Protein AF-A0AAE0AKG1-F1 (afdb_monomer)

Organism: NCBI:txid43782

Radius of gyration: 24.14 Å; Cα contacts (8 Å, |Δi|>4): 187; chains: 1; bounding box: 57×52×74 Å

Sequence (248 aa):
MELLPKWEVLGPILLKPFGGQKSGKPGSFRMDMESFLPHQNGYFYVEPPQRKSLGETVWESRNSHIFEGKVVTLDYATDLVKFRVGWWFKHHSKGTLEPITAILLNFSDICVDKRKVKHYQKGLWCPPGVNGLKFNVDGSSRSKPGPAGIGGVLRNSDESNTTVIMAIHKALELCASRSILLDKDIIIVSDSMVVVSWVNKTDDFGSLKHVKLIYDIRGFMKLLRRTSVVYNPRHTNSFADDLAKKGL

pLDDT: mean 71.67, std 20.74, range [26.83, 97.0]

InterPro domains:
  IPR002156 Ribonuclease H domain [PF13456] (136-246)
  IPR002156 Ribonuclease H domain [PS50879] (129-248)
  IPR012337 Ribonuclease H-like superfamily [SSF53098] (133-247)
  IPR036397 Ribonuclease H superfamily [G3DSA:3.30.420.10] (133-248)
  IPR044730 Ribonuclease H-like domain, plant type [cd06222] (136-245)
  IPR053151 Ribonuclease H-like [PTHR47723] (114-246)

Nearest PDB structures (foldseek):
  3hst-assembly4_D  TM=6.478E-01  e=1.369E-03  Mycobacterium tuberculosis
  3hst-assembly2_B  TM=6.483E-01  e=1.451E-03  Mycobacterium tuberculosis
  4e19-assembly2_B  TM=6.218E-01  e=1.936E-03  Halobacterium salinarum NRC-1
  3aly-assembly1_A  TM=5.657E-01  e=2.926E-02  Sulfurisphaera tokodaii str. 7

Foldseek 3Di:
DDDDDDDDPDDDDDDDDDDDDDDDDDDDDDDDPPPPDDDPPRDDDDPDDDDDDLVRLLVVLVCCCLPVVDDDDPVNSVVSSLLNVLVVCVVPPVDDPDDSVVCSVVVVVDDDPDPPPPPDPPDDDDADPAVDKDKDKDKDAPDVVGDIDIDIDIDHPCVVLVVQLVVLLVVLVSLLVDPVNLAPAEEAEDQDPPNLCCLPDDPDQPDPVRVVSSVSSVVSCVSSVRYHYDYDHCVVVVVVVVVVVSVD

Secondary structure (DSSP, 8-state):
---PPPPP-------PPS------PPPPP---TT--PPPTTS---PPPPP---HHHHHHHHHHHHHHH-----HHHHHHHHHHHHHHHHHHHSTT----HHHHHHTGGG-------------PPPPPPPTT-EEEEEEEEESSSSS-EEEEEEEEESSHHHHHHHHHHHHHHHHHHT-HHHHTS-EEEEES-HHHHHHHH-SS--SSGGGHHHHHHHHHHHHHSTTEEEEE--GGG-HHHHHHHHHT-

Solvent-accessible surface area (backbone atoms only — not comparable to full-atom values): 16064 Å² total; per-residue (Å²): 142,82,86,79,82,85,81,78,83,82,69,90,83,78,84,76,78,93,76,82,91,86,92,84,84,91,78,88,90,74,93,66,90,84,75,77,73,85,46,101,80,82,59,84,86,74,79,80,72,79,96,65,54,74,69,53,52,56,49,49,50,52,43,39,28,64,78,67,66,43,89,69,49,70,63,58,57,50,50,54,49,45,53,51,51,32,52,52,44,58,72,67,44,85,81,64,85,70,54,59,63,59,49,56,73,47,51,89,73,63,81,74,80,79,69,81,75,76,81,70,81,78,74,79,86,73,72,39,57,88,97,28,74,37,75,51,72,52,76,50,66,79,45,94,85,52,71,67,50,75,51,72,50,80,42,48,49,59,60,65,52,54,55,50,52,50,51,54,34,51,54,41,52,61,41,69,75,31,76,89,45,42,88,40,81,42,77,48,76,36,62,45,60,66,57,37,47,31,59,75,42,93,88,47,53,94,44,84,90,40,43,65,58,46,51,50,39,48,49,40,40,62,68,28,73,46,49,49,70,42,65,44,59,55,87,83,40,48,67,61,54,55,52,56,62,72,76,109

Mean predicted aligned error: 16.74 Å

Structure (mmCIF, N/CA/C/O backbone):
data_AF-A0AAE0AKG1-F1
#
_entry.id   AF-A0AAE0AKG1-F1
#
loop_
_atom_site.group_PDB
_atom_site.id
_atom_site.type_symbol
_atom_site.label_atom_id
_atom_site.label_alt_id
_atom_site.label_comp_id
_atom_site.label_asym_id
_atom_site.label_entity_id
_atom_site.label_seq_id
_atom_site.pdbx_PDB_ins_code
_atom_site.Cartn_x
_atom_site.Car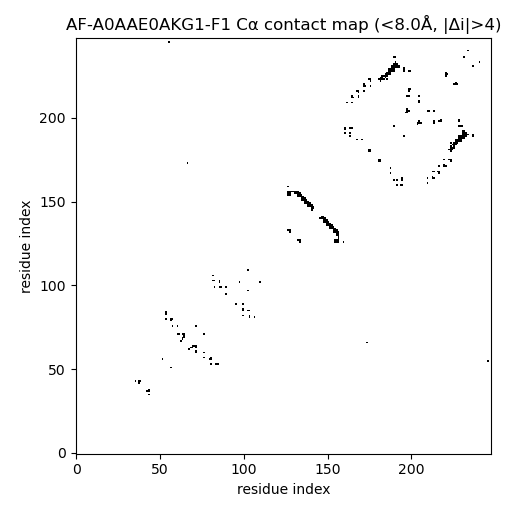tn_y
_atom_site.Cartn_z
_atom_site.occupancy
_atom_site.B_iso_or_equiv
_atom_site.auth_seq_id
_atom_site.auth_comp_id
_atom_site.auth_asym_id
_atom_site.auth_atom_id
_atom_site.pdbx_PDB_model_num
ATOM 1 N N . MET A 1 1 ? 10.146 35.992 28.497 1.00 40.09 1 MET A N 1
ATOM 2 C CA . MET A 1 1 ? 9.144 35.371 27.606 1.00 40.09 1 MET A CA 1
ATOM 3 C C . MET A 1 1 ? 9.633 35.644 26.190 1.00 40.09 1 MET A C 1
ATOM 5 O O . MET A 1 1 ? 9.266 36.645 25.599 1.00 40.09 1 MET A O 1
ATOM 9 N N . GLU A 1 2 ? 10.599 34.846 25.731 1.00 29.80 2 GLU A N 1
ATOM 10 C CA . GLU A 1 2 ? 11.305 35.048 24.459 1.00 29.80 2 GLU A CA 1
ATOM 11 C C . GLU A 1 2 ? 10.909 33.940 23.484 1.00 29.80 2 GLU A C 1
ATOM 13 O O . GLU A 1 2 ? 10.964 32.753 23.808 1.00 29.80 2 GLU A O 1
ATOM 18 N N . LEU A 1 3 ? 10.454 34.353 22.304 1.00 39.00 3 LEU A N 1
ATOM 19 C CA . LEU A 1 3 ? 10.088 33.486 21.193 1.00 39.00 3 LEU A CA 1
ATOM 20 C C . LEU A 1 3 ? 11.367 33.049 20.468 1.00 39.00 3 LEU A C 1
ATOM 22 O O . LEU A 1 3 ? 12.061 33.879 19.885 1.00 39.00 3 LEU A O 1
ATOM 26 N N . LEU A 1 4 ? 11.666 31.749 20.487 1.00 33.09 4 LEU A N 1
ATOM 27 C CA . LEU A 1 4 ? 12.715 31.151 19.656 1.00 33.09 4 LEU A CA 1
ATOM 28 C C . LEU A 1 4 ? 12.217 30.931 18.210 1.00 33.09 4 LEU A C 1
ATOM 30 O O . LEU A 1 4 ? 11.021 30.702 18.000 1.00 33.09 4 LEU A O 1
ATOM 34 N N . PRO A 1 5 ? 13.106 31.010 17.202 1.00 40.22 5 PRO A N 1
ATOM 35 C CA . PRO A 1 5 ? 12.715 31.162 15.804 1.00 40.22 5 PRO A CA 1
ATOM 36 C C . PRO A 1 5 ? 12.279 29.850 15.137 1.00 40.22 5 PRO A C 1
ATOM 38 O O . PRO A 1 5 ? 12.767 28.760 15.443 1.00 40.22 5 PRO A O 1
ATOM 41 N N . LYS A 1 6 ? 11.367 29.993 14.167 1.00 35.81 6 LYS A N 1
ATOM 42 C CA . LYS A 1 6 ? 10.957 28.954 13.213 1.00 35.81 6 LYS A CA 1
ATOM 43 C C . LYS A 1 6 ? 12.175 28.466 12.425 1.00 35.81 6 LYS A C 1
ATOM 45 O O . LYS A 1 6 ? 12.826 29.255 11.749 1.00 35.81 6 LYS A O 1
ATOM 50 N N . TRP A 1 7 ? 12.442 27.166 12.471 1.00 29.41 7 TRP A N 1
ATOM 51 C CA . TRP A 1 7 ? 13.335 26.506 11.526 1.00 29.41 7 TRP A CA 1
ATOM 52 C C . TRP A 1 7 ? 12.608 26.347 10.186 1.00 29.41 7 TRP A C 1
ATOM 54 O O . TRP A 1 7 ? 11.526 25.764 10.110 1.00 29.41 7 TRP A O 1
ATOM 64 N N . GLU A 1 8 ? 13.196 26.890 9.126 1.00 31.69 8 GLU A N 1
ATOM 65 C CA . GLU A 1 8 ? 12.831 26.572 7.750 1.00 31.69 8 GLU A CA 1
ATOM 66 C C . GLU A 1 8 ? 13.435 25.212 7.381 1.00 31.69 8 GLU A C 1
ATOM 68 O O . GLU A 1 8 ? 14.620 24.953 7.598 1.00 31.69 8 GLU A O 1
ATOM 73 N N . VAL A 1 9 ? 12.615 24.318 6.825 1.00 32.38 9 VAL A N 1
ATOM 74 C CA . VAL A 1 9 ? 13.095 23.075 6.215 1.00 32.38 9 VAL A CA 1
ATOM 75 C C . VAL A 1 9 ? 13.794 23.440 4.914 1.00 32.38 9 VAL A C 1
ATOM 77 O O . VAL A 1 9 ? 13.144 23.793 3.931 1.00 32.38 9 VAL A O 1
ATOM 80 N N . LEU A 1 10 ? 15.121 23.343 4.903 1.00 29.19 10 LEU A N 1
ATOM 81 C CA . LEU A 1 10 ? 15.901 23.418 3.675 1.00 29.19 10 LEU A CA 1
ATOM 82 C C . LEU A 1 10 ? 15.561 22.202 2.805 1.00 29.19 10 LEU A C 1
ATOM 84 O O . LEU A 1 10 ? 15.846 21.058 3.161 1.00 29.19 10 LEU A O 1
ATOM 88 N N . GLY A 1 11 ? 14.916 22.465 1.668 1.00 32.12 11 GLY A N 1
ATOM 89 C CA . GLY A 1 11 ? 14.709 21.483 0.609 1.00 32.12 11 GLY A CA 1
ATOM 90 C C . GLY A 1 11 ? 16.033 20.981 0.009 1.00 32.12 11 GLY A C 1
ATOM 91 O O . GLY A 1 11 ? 17.108 21.496 0.328 1.00 32.12 11 GLY A O 1
ATOM 92 N N . PRO A 1 12 ? 15.984 19.965 -0.870 1.00 29.23 12 PRO A N 1
ATOM 93 C CA . PRO A 1 12 ? 17.179 19.344 -1.431 1.00 29.23 1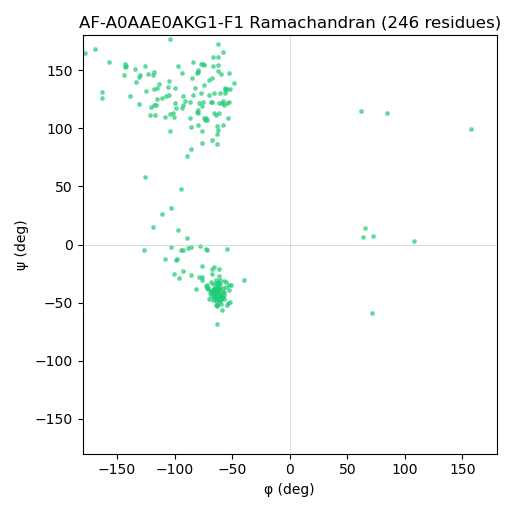2 PRO A CA 1
ATOM 94 C C . PRO A 1 12 ? 18.051 20.359 -2.185 1.00 29.23 12 PRO A C 1
ATOM 96 O O . PRO A 1 12 ? 17.616 20.981 -3.156 1.00 29.23 12 PRO A O 1
ATOM 99 N N . ILE A 1 13 ? 19.310 20.489 -1.756 1.00 27.94 13 ILE A N 1
ATOM 100 C CA . ILE A 1 13 ? 20.334 21.272 -2.452 1.00 27.94 13 ILE A CA 1
ATOM 101 C C . ILE A 1 13 ? 20.857 20.429 -3.616 1.00 27.94 13 ILE A C 1
ATOM 103 O O . ILE A 1 13 ? 21.646 19.500 -3.441 1.00 27.94 13 ILE A O 1
ATOM 107 N N . LEU A 1 14 ? 20.401 20.760 -4.821 1.00 26.83 14 LEU A N 1
ATOM 108 C CA . LEU A 1 14 ? 20.904 20.192 -6.066 1.00 26.83 14 LEU A CA 1
ATOM 109 C C . LEU A 1 14 ? 22.132 21.002 -6.510 1.00 26.83 14 LEU A C 1
ATOM 111 O O . LEU A 1 14 ? 21.997 22.094 -7.065 1.00 26.83 14 LEU A O 1
ATOM 115 N N . LEU A 1 15 ? 23.339 20.489 -6.265 1.00 29.36 15 LEU A N 1
ATOM 116 C CA . LEU A 1 15 ? 24.551 21.078 -6.838 1.00 29.36 15 LEU A CA 1
ATOM 117 C C . LEU A 1 15 ? 24.589 20.751 -8.337 1.00 29.36 15 LEU A C 1
ATOM 119 O O . LEU A 1 15 ? 24.770 19.599 -8.733 1.00 29.36 15 LEU A O 1
ATOM 123 N N . LYS A 1 16 ? 24.371 21.766 -9.181 1.00 32.03 16 LYS A N 1
ATOM 124 C CA . LYS A 1 16 ? 24.491 21.631 -10.638 1.00 32.03 16 LYS A CA 1
ATOM 125 C C . LYS A 1 16 ? 25.970 21.562 -11.038 1.00 32.03 16 LYS A C 1
ATOM 127 O O . LYS A 1 16 ? 26.752 22.379 -10.553 1.00 32.03 16 LYS A O 1
ATOM 132 N N . PRO A 1 17 ? 26.361 20.676 -11.969 1.00 32.34 17 PRO A N 1
ATOM 133 C CA . PRO A 1 17 ? 27.635 20.821 -12.656 1.00 32.34 17 PRO A CA 1
ATOM 134 C C . PRO A 1 17 ? 27.598 22.063 -13.563 1.00 32.34 17 PRO A C 1
ATOM 136 O O . PRO A 1 17 ? 26.568 22.386 -14.161 1.00 32.34 17 PRO A O 1
ATOM 139 N N . PHE A 1 18 ? 28.727 22.767 -13.646 1.00 34.72 18 PHE A N 1
ATOM 140 C CA . PHE A 1 18 ? 28.939 23.889 -14.559 1.00 34.72 18 PHE A CA 1
ATOM 141 C C . PHE A 1 18 ? 28.709 23.446 -16.015 1.00 34.72 18 PHE A C 1
ATOM 143 O O . PHE A 1 18 ? 29.409 22.564 -16.510 1.00 34.72 18 PHE A O 1
ATOM 150 N N . GLY A 1 19 ? 27.749 24.077 -16.700 1.00 35.91 19 GLY A N 1
ATOM 151 C CA . GLY A 1 19 ? 27.551 23.935 -18.147 1.00 35.91 19 GLY A CA 1
ATOM 152 C C . GLY A 1 19 ? 26.139 24.283 -18.642 1.00 35.91 19 GLY A C 1
ATOM 153 O O . GLY A 1 19 ? 25.248 23.450 -18.565 1.00 35.91 19 GLY A O 1
ATOM 154 N N . GLY A 1 20 ? 25.968 25.505 -19.172 1.00 33.53 20 GLY A N 1
ATOM 155 C CA . GLY A 1 20 ? 25.043 25.895 -20.262 1.00 33.53 20 GLY A CA 1
ATOM 156 C C . GLY A 1 20 ? 23.510 25.738 -20.116 1.00 33.53 20 GLY A C 1
ATOM 157 O O . GLY A 1 20 ? 22.980 24.636 -20.147 1.00 33.53 20 GLY A O 1
ATOM 158 N N . GLN A 1 21 ? 22.777 26.867 -20.101 1.00 34.44 21 GLN A N 1
ATOM 159 C CA . GLN A 1 21 ? 21.326 26.981 -20.417 1.00 34.44 21 GLN A CA 1
ATOM 160 C C . GLN A 1 21 ? 21.051 26.677 -21.915 1.00 34.44 21 GLN A C 1
ATOM 162 O O . GLN A 1 21 ? 21.944 26.885 -22.730 1.00 34.44 21 GLN A O 1
ATOM 167 N N . LYS A 1 22 ? 19.874 26.204 -22.377 1.00 40.75 22 LYS A N 1
ATOM 168 C CA . LYS A 1 22 ? 18.501 26.796 -22.379 1.00 40.75 22 LYS A CA 1
ATOM 169 C C . LYS A 1 22 ? 17.449 25.679 -22.642 1.00 40.75 22 LYS A C 1
ATOM 171 O O . LYS A 1 22 ? 17.703 24.821 -23.473 1.00 40.75 22 LYS A O 1
ATOM 176 N N . SER A 1 23 ? 16.410 25.475 -21.816 1.00 43.25 23 SER A N 1
ATOM 177 C CA . SER A 1 23 ? 15.043 26.067 -21.735 1.00 43.25 23 SER A CA 1
ATOM 178 C C . SER A 1 23 ? 13.956 25.438 -22.641 1.00 43.25 23 SER A C 1
ATOM 180 O O . SER A 1 23 ? 13.964 25.656 -23.847 1.00 43.25 23 SER A O 1
ATOM 182 N N . GLY A 1 24 ? 12.953 24.782 -22.034 1.00 33.81 24 GLY A N 1
ATOM 183 C CA . GLY A 1 24 ? 11.670 24.396 -22.649 1.00 33.81 24 GLY A CA 1
ATOM 184 C C . GLY A 1 24 ? 10.616 24.055 -21.576 1.00 33.81 24 GLY A C 1
ATOM 185 O O . GLY A 1 24 ? 10.932 23.355 -20.619 1.00 33.81 24 GLY A O 1
ATOM 186 N N . LYS A 1 25 ? 9.404 24.622 -21.685 1.00 38.78 25 LYS A N 1
ATOM 187 C CA . LYS A 1 25 ? 8.284 24.525 -20.714 1.00 38.78 25 LYS A CA 1
ATOM 188 C C . LYS A 1 25 ? 7.553 23.165 -20.799 1.00 38.78 25 LYS A C 1
ATOM 190 O O . LYS A 1 25 ? 7.535 22.591 -21.884 1.00 38.78 25 LYS A O 1
ATOM 195 N N . PRO A 1 26 ? 6.879 22.677 -19.735 1.00 36.78 26 PRO A N 1
ATOM 196 C CA . PRO A 1 26 ? 6.061 21.467 -19.813 1.00 36.78 26 PRO A CA 1
ATOM 197 C C . PRO A 1 26 ? 4.627 21.784 -20.278 1.00 36.78 26 PRO A C 1
ATOM 199 O O . PRO A 1 26 ? 3.930 22.584 -19.655 1.00 36.78 26 PRO A O 1
ATOM 202 N N . GLY A 1 27 ? 4.194 21.150 -21.371 1.00 33.12 27 GLY A N 1
ATOM 203 C CA . GLY A 1 27 ? 2.792 21.079 -21.799 1.00 33.12 27 GLY A CA 1
ATOM 204 C C . GLY A 1 27 ? 2.120 19.805 -21.275 1.00 33.12 27 GLY A C 1
ATOM 205 O O . GLY A 1 27 ? 2.777 18.777 -21.110 1.00 33.12 27 GLY A O 1
ATOM 206 N N . SER A 1 28 ? 0.822 19.879 -20.982 1.00 33.69 28 SER A N 1
ATOM 207 C CA . SER A 1 28 ? -0.006 18.743 -20.567 1.00 33.69 28 SER A CA 1
ATOM 208 C C . SER A 1 28 ? -0.241 17.769 -21.729 1.00 33.69 28 SER A C 1
ATOM 210 O O . SER A 1 28 ? -0.426 18.178 -22.872 1.00 33.69 28 SER A O 1
ATOM 212 N N . PHE A 1 29 ? -0.236 16.466 -21.433 1.00 30.78 29 PHE A N 1
ATOM 213 C CA . PHE A 1 29 ? -0.401 15.404 -22.427 1.00 30.78 29 PHE A CA 1
ATOM 214 C C . PHE A 1 29 ? -1.854 14.908 -22.433 1.00 30.78 29 PHE A C 1
ATOM 216 O O . PHE A 1 29 ? -2.335 14.362 -21.438 1.00 30.78 29 PHE A O 1
ATOM 223 N N . ARG A 1 30 ? -2.546 15.082 -23.561 1.00 29.95 30 ARG A N 1
ATOM 224 C CA . ARG A 1 30 ? -3.818 14.428 -23.892 1.00 29.95 30 ARG A CA 1
ATOM 225 C C . ARG A 1 30 ? -3.558 13.643 -25.179 1.00 29.95 30 ARG A C 1
ATOM 227 O O . ARG A 1 30 ? -3.145 14.239 -26.166 1.00 29.95 30 ARG A O 1
ATOM 234 N N . MET A 1 31 ? -3.701 12.317 -25.145 1.00 30.83 31 MET A N 1
ATOM 235 C CA . MET A 1 31 ? -3.579 11.483 -26.347 1.00 30.83 31 MET A CA 1
ATOM 236 C C . MET A 1 31 ? -4.836 11.677 -27.191 1.00 30.83 31 MET A C 1
ATOM 238 O O . MET A 1 31 ? -5.907 11.223 -26.791 1.00 30.83 31 MET A O 1
ATOM 242 N N . ASP A 1 32 ? -4.692 12.360 -28.321 1.00 27.62 32 ASP A N 1
ATOM 243 C CA . ASP A 1 32 ? -5.732 12.482 -29.335 1.00 27.62 32 ASP A CA 1
ATOM 244 C C . ASP A 1 32 ? -5.412 11.513 -30.482 1.00 27.62 32 ASP A C 1
ATOM 246 O O . ASP A 1 32 ? -4.387 11.656 -31.156 1.00 27.62 32 ASP A O 1
ATOM 250 N N . MET A 1 33 ? -6.245 10.481 -30.662 1.00 32.22 33 MET A N 1
ATOM 251 C CA . MET A 1 33 ? -6.027 9.429 -31.671 1.00 32.22 33 MET A CA 1
ATOM 252 C C . MET A 1 33 ? -6.253 9.912 -33.115 1.00 32.22 33 MET A C 1
ATOM 254 O O . MET A 1 33 ? -5.984 9.159 -34.045 1.00 32.22 33 MET A O 1
ATOM 258 N N . GLU A 1 34 ? -6.699 11.153 -33.330 1.00 30.88 34 GLU A N 1
ATOM 259 C CA . GLU A 1 34 ? -6.963 11.695 -34.672 1.00 30.88 34 GLU A CA 1
ATOM 260 C C . GLU A 1 34 ? -5.748 12.364 -35.343 1.00 30.88 34 GLU A C 1
ATOM 262 O O . GLU A 1 34 ? -5.808 12.738 -36.511 1.00 30.88 34 GLU A O 1
ATOM 267 N N . SER A 1 35 ? -4.602 12.467 -34.665 1.00 30.97 35 SER A N 1
ATOM 268 C CA . SER A 1 35 ? -3.396 13.112 -35.218 1.00 30.97 35 SER A CA 1
ATOM 269 C C . SER A 1 35 ? -2.415 12.136 -35.888 1.00 30.97 35 SER A C 1
ATOM 271 O O . SER A 1 35 ? -1.206 12.191 -35.678 1.00 30.97 35 SER A O 1
ATOM 273 N N . PHE A 1 36 ? -2.918 11.249 -36.749 1.00 38.31 36 PHE A N 1
ATOM 274 C CA . PHE A 1 36 ? -2.085 10.493 -37.693 1.00 38.31 36 PHE A CA 1
ATOM 275 C C . PHE A 1 36 ? -1.935 11.286 -38.996 1.00 38.31 36 PHE A C 1
ATOM 277 O O . PHE A 1 36 ? -2.570 10.974 -40.001 1.00 38.31 36 PHE A O 1
ATOM 284 N N . LEU A 1 37 ? -1.102 12.330 -38.997 1.00 36.25 37 LEU A N 1
ATOM 285 C CA . LEU A 1 37 ? -0.724 12.983 -40.253 1.00 36.25 37 LEU A CA 1
ATOM 286 C C . LEU A 1 37 ? 0.449 12.229 -40.905 1.00 36.25 37 LEU A C 1
ATOM 288 O O . LEU A 1 37 ? 1.461 11.985 -40.241 1.00 36.25 37 LEU A O 1
ATOM 292 N N . PRO A 1 38 ? 0.349 11.851 -42.192 1.00 32.50 38 PRO A N 1
ATOM 293 C CA . PRO A 1 38 ? 1.419 11.147 -42.882 1.00 32.50 38 PRO A CA 1
ATOM 294 C C . PRO A 1 38 ? 2.620 12.072 -43.118 1.00 32.50 38 PRO A C 1
ATOM 296 O O . PRO A 1 38 ? 2.492 13.158 -43.683 1.00 32.50 38 PRO A O 1
ATOM 299 N N . HIS A 1 39 ? 3.812 11.615 -42.731 1.00 40.78 39 HIS A N 1
ATOM 300 C CA . HIS A 1 39 ? 5.071 12.209 -43.181 1.00 40.78 39 HIS A CA 1
ATOM 301 C C . HIS A 1 39 ? 5.408 11.682 -44.587 1.00 40.78 39 HIS A C 1
ATOM 303 O O . HIS A 1 39 ? 5.122 10.526 -44.901 1.00 40.78 39 HIS A O 1
ATOM 309 N N . GLN A 1 40 ? 6.059 12.509 -45.414 1.00 40.97 40 GLN A N 1
ATOM 310 C CA . GLN A 1 40 ? 6.311 12.293 -46.854 1.00 40.97 40 GLN A CA 1
ATOM 311 C C . GLN A 1 40 ? 7.013 10.977 -47.275 1.00 40.97 40 GLN A C 1
ATOM 313 O O . GLN A 1 40 ? 7.105 10.721 -48.468 1.00 40.97 40 GLN A O 1
ATOM 318 N N . ASN A 1 41 ? 7.438 10.115 -46.343 1.00 40.62 41 ASN A N 1
ATOM 319 C CA . ASN A 1 41 ? 8.069 8.820 -46.635 1.00 40.62 41 ASN A CA 1
ATOM 320 C C . ASN A 1 41 ? 7.297 7.598 -46.091 1.00 40.62 41 ASN A C 1
ATOM 322 O O . ASN A 1 41 ? 7.866 6.516 -45.999 1.00 40.62 41 ASN A O 1
ATOM 326 N N . GLY A 1 42 ? 6.024 7.738 -45.699 1.00 37.72 42 GLY A N 1
ATOM 327 C CA . GLY A 1 42 ? 5.166 6.590 -45.353 1.00 37.72 42 GLY A CA 1
ATOM 328 C C . GLY A 1 42 ? 5.479 5.885 -44.024 1.00 37.72 42 GLY A C 1
ATOM 329 O O . GLY A 1 42 ? 4.866 4.866 -43.717 1.00 37.72 42 GLY A O 1
ATOM 330 N N . TYR A 1 43 ? 6.391 6.423 -43.209 1.00 36.88 43 TYR A N 1
ATOM 331 C CA . TYR A 1 43 ? 6.685 5.909 -41.870 1.00 36.88 43 TYR A CA 1
ATOM 332 C C . TYR A 1 43 ? 6.082 6.812 -40.792 1.00 36.88 43 TYR A C 1
ATOM 334 O O . TYR A 1 43 ? 6.313 8.022 -40.774 1.00 36.88 43 TYR A O 1
ATOM 342 N N . PHE A 1 44 ? 5.341 6.208 -39.863 1.00 38.88 44 PHE A N 1
ATOM 343 C CA . PHE A 1 44 ? 4.837 6.876 -38.667 1.00 38.88 44 PHE A CA 1
ATOM 344 C C . PHE A 1 44 ? 5.958 6.989 -37.629 1.00 38.88 44 PHE A C 1
ATOM 346 O O . PHE A 1 44 ? 6.533 5.981 -37.210 1.00 38.88 44 PHE A O 1
ATOM 353 N N . TYR A 1 45 ? 6.273 8.213 -37.206 1.00 38.75 45 TYR A N 1
ATOM 354 C CA . TYR A 1 45 ? 7.182 8.443 -36.089 1.00 38.75 45 TYR A CA 1
ATOM 355 C C . TYR A 1 45 ? 6.385 8.400 -34.786 1.00 38.75 45 TYR A C 1
ATOM 357 O O . TYR A 1 45 ? 5.597 9.295 -34.497 1.00 38.75 45 TYR A O 1
ATOM 365 N N . VAL A 1 46 ? 6.590 7.345 -34.002 1.00 49.06 46 VAL A N 1
ATOM 366 C CA . VAL A 1 46 ? 6.094 7.261 -32.627 1.00 49.06 46 VAL A CA 1
ATOM 367 C C . VAL A 1 46 ? 7.259 7.613 -31.715 1.00 49.06 46 VAL A C 1
ATOM 369 O O . VAL A 1 46 ? 8.305 6.960 -31.781 1.00 49.06 46 VAL A O 1
ATOM 372 N N . GLU A 1 47 ? 7.096 8.642 -30.879 1.00 46.06 47 GLU A N 1
ATOM 373 C CA . GLU A 1 47 ? 8.112 8.979 -29.883 1.00 46.06 47 GLU A CA 1
ATOM 374 C C . GLU A 1 47 ? 8.433 7.749 -29.019 1.00 46.06 47 GLU A C 1
ATOM 376 O O . GLU A 1 47 ? 7.519 7.048 -28.566 1.00 46.06 47 GLU A O 1
ATOM 381 N N . PRO A 1 48 ? 9.723 7.452 -28.780 1.00 54.94 48 PRO A N 1
ATOM 382 C CA . PRO A 1 48 ? 10.090 6.331 -27.938 1.00 54.94 48 PRO A CA 1
ATOM 383 C C . PRO A 1 48 ? 9.510 6.549 -26.533 1.00 54.94 48 PRO A C 1
ATOM 385 O O . PRO A 1 48 ? 9.700 7.621 -25.950 1.00 54.94 48 PRO A O 1
ATOM 388 N N . PRO A 1 49 ? 8.815 5.554 -25.954 1.00 57.56 49 PRO A N 1
ATOM 389 C CA . PRO A 1 49 ? 8.247 5.698 -24.624 1.00 57.56 49 PRO A CA 1
ATOM 390 C C . PRO A 1 49 ? 9.356 5.979 -23.607 1.00 57.56 49 PRO A C 1
ATOM 392 O O . PRO A 1 49 ? 10.466 5.446 -23.716 1.00 57.56 49 PRO A O 1
ATOM 395 N N . GLN A 1 50 ? 9.044 6.777 -22.580 1.00 61.44 50 GLN A N 1
ATOM 396 C CA . GLN A 1 50 ? 9.948 6.962 -21.443 1.00 61.44 50 GLN A CA 1
ATOM 397 C C . GLN A 1 50 ? 10.429 5.595 -20.932 1.00 61.44 50 GLN A C 1
ATOM 399 O O . GLN A 1 50 ? 9.651 4.630 -20.896 1.00 61.44 50 GLN A O 1
ATOM 404 N N . ARG A 1 51 ? 11.724 5.508 -20.583 1.00 61.62 51 ARG A N 1
ATOM 405 C CA . ARG A 1 51 ? 12.395 4.271 -20.154 1.00 61.62 51 ARG A CA 1
ATOM 406 C C . ARG A 1 51 ? 11.765 3.750 -18.863 1.00 61.62 51 ARG A C 1
ATOM 408 O O . ARG A 1 51 ? 12.255 4.047 -17.782 1.00 61.62 51 ARG A O 1
ATOM 415 N N . LYS A 1 52 ? 10.705 2.959 -19.002 1.00 67.00 52 LYS A N 1
ATOM 416 C CA . LYS A 1 52 ? 10.112 2.184 -17.915 1.00 67.00 52 LYS A CA 1
ATOM 417 C C . LYS A 1 52 ? 10.485 0.723 -18.067 1.00 67.00 52 LYS A C 1
ATOM 419 O O . LYS A 1 52 ? 10.523 0.201 -19.187 1.00 67.00 52 LYS A O 1
ATOM 424 N N . SER A 1 53 ? 10.762 0.063 -16.953 1.00 71.88 53 SER A N 1
ATOM 425 C CA . SER A 1 53 ? 10.997 -1.374 -16.930 1.00 71.88 53 SER A CA 1
ATOM 426 C C . SER A 1 53 ? 9.724 -2.153 -17.293 1.00 71.88 53 SER A C 1
ATOM 428 O O . SER A 1 53 ? 8.597 -1.652 -17.212 1.00 71.88 53 SER A O 1
ATOM 430 N N . LEU A 1 54 ? 9.888 -3.421 -17.687 1.00 69.00 54 LEU A N 1
ATOM 431 C CA . LEU A 1 54 ? 8.753 -4.319 -17.928 1.00 69.00 54 LEU A CA 1
ATOM 432 C C . LEU A 1 54 ? 7.862 -4.434 -16.679 1.00 69.00 54 LEU A C 1
ATOM 434 O O . LEU A 1 54 ? 6.638 -4.391 -16.773 1.00 69.00 54 LEU A O 1
ATOM 438 N N . GLY A 1 55 ? 8.490 -4.518 -15.501 1.00 69.00 55 GLY A N 1
ATOM 439 C CA . GLY A 1 55 ? 7.787 -4.592 -14.223 1.00 69.00 55 GLY A CA 1
ATOM 440 C C . GLY A 1 55 ? 6.970 -3.337 -13.916 1.00 69.00 55 GLY A C 1
ATOM 441 O O . GLY A 1 55 ? 5.830 -3.462 -13.483 1.00 69.00 55 GLY A O 1
ATOM 442 N N . GLU A 1 56 ? 7.513 -2.146 -14.182 1.00 66.56 56 GLU A N 1
ATOM 443 C CA . GLU A 1 56 ? 6.774 -0.879 -14.049 1.00 66.56 56 GLU A CA 1
ATOM 444 C C . GLU A 1 56 ? 5.567 -0.827 -14.979 1.00 66.56 56 GLU A C 1
ATOM 446 O O . GLU A 1 56 ? 4.505 -0.375 -14.582 1.00 66.56 56 GLU A O 1
ATOM 451 N N . THR A 1 57 ? 5.696 -1.350 -16.193 1.00 74.12 57 THR A N 1
ATOM 452 C CA . THR A 1 57 ? 4.622 -1.315 -17.193 1.00 74.12 57 THR A CA 1
ATOM 453 C C . THR A 1 57 ? 3.428 -2.167 -16.785 1.00 74.12 57 THR A C 1
ATOM 455 O O . THR A 1 57 ? 2.287 -1.711 -16.836 1.00 74.12 57 THR A O 1
ATOM 458 N N . VAL A 1 58 ? 3.689 -3.403 -16.353 1.00 71.75 58 VAL A N 1
ATOM 459 C CA . VAL A 1 58 ? 2.642 -4.304 -15.855 1.00 71.75 58 VAL A CA 1
ATOM 460 C C . VAL A 1 58 ? 2.005 -3.724 -14.594 1.00 71.75 58 VAL A C 1
ATOM 462 O O . VAL A 1 58 ? 0.785 -3.748 -14.447 1.00 71.75 58 VAL A O 1
ATOM 465 N N . TRP A 1 59 ? 2.821 -3.166 -13.699 1.00 71.38 59 TRP A N 1
ATOM 466 C CA . TRP A 1 59 ? 2.343 -2.535 -12.475 1.00 71.38 59 TRP A CA 1
ATOM 467 C C . TRP A 1 59 ? 1.474 -1.305 -12.755 1.00 71.38 59 TRP A C 1
ATOM 469 O O . TRP A 1 59 ? 0.392 -1.208 -12.187 1.00 71.38 59 TRP A O 1
ATOM 479 N N . GLU A 1 60 ? 1.886 -0.410 -13.655 1.00 74.38 60 GLU A N 1
ATOM 480 C CA . GLU A 1 60 ? 1.113 0.768 -14.063 1.00 74.38 60 GLU A CA 1
ATOM 481 C C . GLU A 1 60 ? -0.197 0.370 -14.725 1.00 74.38 60 GLU A C 1
ATOM 483 O O . GLU A 1 60 ? -1.241 0.883 -14.349 1.00 74.38 60 GLU A O 1
ATOM 488 N N . SER A 1 61 ? -0.166 -0.585 -15.656 1.00 74.50 61 SER A N 1
ATOM 489 C CA . SER A 1 61 ? -1.372 -1.047 -16.342 1.00 74.50 61 SER A CA 1
ATOM 490 C C . SER A 1 61 ? -2.375 -1.652 -15.349 1.00 74.50 61 SER A C 1
ATOM 492 O O . SER A 1 61 ? -3.545 -1.266 -15.322 1.00 74.50 61 SER A O 1
ATOM 494 N N . ARG A 1 62 ? -1.899 -2.503 -14.428 1.00 74.75 62 ARG A N 1
ATOM 495 C CA . ARG A 1 62 ? -2.707 -3.037 -13.322 1.00 74.75 62 ARG A CA 1
ATOM 496 C C . ARG A 1 62 ? -3.241 -1.923 -12.421 1.00 74.75 62 ARG A C 1
ATOM 498 O O . ARG A 1 62 ? -4.396 -1.960 -12.018 1.00 74.75 62 ARG A O 1
ATOM 505 N N . ASN A 1 63 ? -2.411 -0.947 -12.081 1.00 70.25 63 ASN A N 1
ATOM 506 C CA . ASN A 1 63 ? -2.782 0.135 -11.181 1.00 70.25 63 ASN A CA 1
ATOM 507 C C . ASN A 1 63 ? -3.764 1.114 -11.817 1.00 70.25 63 ASN A C 1
ATOM 509 O O . ASN A 1 63 ? -4.684 1.532 -11.135 1.00 70.25 63 ASN A O 1
ATOM 513 N N . SER A 1 64 ? -3.641 1.436 -13.100 1.00 75.50 64 SER A N 1
ATOM 514 C CA . SER A 1 64 ? -4.643 2.223 -13.815 1.00 75.50 64 SER A CA 1
ATOM 515 C C . SER A 1 64 ? -5.966 1.464 -13.921 1.00 75.50 64 SER A C 1
ATOM 517 O O . SER A 1 64 ? -7.026 2.061 -13.751 1.00 75.50 64 SER A O 1
ATOM 519 N N . HIS A 1 65 ? -5.929 0.140 -14.114 1.00 75.69 65 HIS A N 1
ATOM 520 C CA . HIS A 1 65 ? -7.147 -0.669 -14.090 1.00 75.69 65 HIS A CA 1
ATOM 521 C C . HIS A 1 65 ? -7.825 -0.667 -12.726 1.00 75.69 65 HIS A C 1
ATOM 523 O O . HIS A 1 65 ? -9.012 -0.367 -12.609 1.00 75.69 65 HIS A O 1
ATOM 529 N N . ILE A 1 66 ? -7.051 -0.976 -11.684 1.00 63.53 66 ILE A N 1
ATOM 530 C CA . ILE A 1 66 ? -7.551 -0.985 -10.321 1.00 63.53 66 ILE A CA 1
ATOM 531 C C . ILE A 1 66 ? -7.972 0.448 -9.984 1.00 63.53 66 ILE A C 1
ATOM 533 O O . ILE A 1 66 ? -9.164 0.706 -9.875 1.00 63.53 66 ILE A O 1
ATOM 537 N N . PHE A 1 67 ? -7.052 1.396 -9.860 1.00 64.25 67 PHE A N 1
ATOM 538 C CA . PHE A 1 67 ? -7.263 2.702 -9.228 1.00 64.25 67 PHE A CA 1
ATOM 539 C C . PHE A 1 67 ? -7.976 3.759 -10.071 1.00 64.25 67 PHE A C 1
ATOM 541 O O . PHE A 1 67 ? -8.652 4.595 -9.482 1.00 64.25 67 PHE A O 1
ATOM 548 N N . GLU A 1 68 ? -7.882 3.726 -11.399 1.00 80.81 68 GLU A N 1
ATOM 549 C CA . GLU A 1 68 ? -8.534 4.723 -12.269 1.00 80.81 68 GLU A CA 1
ATOM 550 C C . GLU A 1 68 ? -9.803 4.175 -12.939 1.00 80.81 68 GLU A C 1
ATOM 552 O O . GLU A 1 68 ? -10.459 4.889 -13.693 1.00 80.81 68 GLU A O 1
ATOM 557 N N . GLY A 1 69 ? -10.144 2.901 -12.702 1.00 80.12 69 GLY A N 1
ATOM 558 C CA . GLY A 1 69 ? -11.288 2.238 -13.333 1.00 80.12 69 GLY A CA 1
ATOM 559 C C . GLY A 1 69 ? -11.140 2.065 -14.847 1.00 80.12 69 GLY A C 1
ATOM 560 O O . GLY A 1 69 ? -12.117 1.768 -15.531 1.00 80.12 69 GLY A O 1
ATOM 561 N N . LYS A 1 70 ? -9.931 2.252 -15.393 1.00 86.88 70 LYS A N 1
ATOM 562 C CA . LYS A 1 70 ? -9.673 2.062 -16.822 1.00 86.88 70 LYS A CA 1
ATOM 563 C C . LYS A 1 70 ? -9.845 0.591 -17.172 1.00 86.88 70 LYS A C 1
ATOM 565 O O . LYS A 1 70 ? -9.263 -0.281 -16.534 1.00 86.88 70 LYS A O 1
ATOM 570 N N . VAL A 1 71 ? -10.611 0.284 -18.209 1.00 86.56 71 VAL A N 1
ATOM 571 C CA . VAL A 1 71 ? -10.679 -1.090 -18.712 1.00 86.56 71 VAL A CA 1
ATOM 572 C C . VAL A 1 71 ? -9.370 -1.378 -19.442 1.00 86.56 71 VAL A C 1
ATOM 574 O O . VAL A 1 71 ? -9.112 -0.837 -20.512 1.00 86.56 71 VAL A O 1
ATOM 577 N N . VAL A 1 72 ? -8.521 -2.199 -18.830 1.00 84.81 72 VAL A N 1
ATOM 578 C CA . VAL A 1 72 ? -7.299 -2.711 -19.450 1.00 84.81 72 VAL A CA 1
ATOM 579 C C . VAL A 1 72 ? -7.608 -4.126 -19.907 1.00 84.81 72 VAL A C 1
ATOM 581 O O . VAL A 1 72 ? -7.800 -5.017 -19.080 1.00 84.81 72 VAL A O 1
ATOM 584 N N . THR A 1 73 ? -7.695 -4.330 -21.218 1.00 87.94 73 THR A N 1
ATOM 585 C CA . THR A 1 73 ? -7.872 -5.671 -21.776 1.00 87.94 73 THR A CA 1
ATOM 586 C C . THR A 1 73 ? -6.560 -6.450 -21.695 1.00 87.94 73 THR A C 1
ATOM 588 O O . THR A 1 73 ? -5.469 -5.870 -21.677 1.00 87.94 73 THR A O 1
ATOM 591 N N . LEU A 1 74 ? -6.661 -7.781 -21.651 1.00 80.12 74 LEU A N 1
ATOM 592 C CA . LEU A 1 74 ? -5.488 -8.655 -21.687 1.00 80.12 74 LEU A CA 1
ATOM 593 C C . LEU A 1 74 ? -4.650 -8.410 -22.949 1.00 80.12 74 LEU A C 1
ATOM 595 O O . LEU A 1 74 ? -3.423 -8.394 -22.866 1.00 80.12 74 LEU A O 1
ATOM 599 N N . ASP A 1 75 ? -5.308 -8.154 -24.079 1.00 86.75 75 ASP A N 1
ATOM 600 C CA . ASP A 1 75 ? -4.650 -7.861 -25.354 1.00 86.75 75 ASP A CA 1
ATOM 601 C C . ASP A 1 75 ? -3.852 -6.560 -25.278 1.00 86.75 75 ASP A C 1
ATOM 603 O O . ASP A 1 75 ? -2.664 -6.554 -25.586 1.00 86.75 75 ASP A O 1
ATOM 607 N N . TYR A 1 76 ? -4.437 -5.487 -24.734 1.00 85.31 76 TYR A N 1
ATOM 608 C CA . TYR A 1 76 ? -3.731 -4.217 -24.557 1.00 85.31 76 TYR A CA 1
ATOM 609 C C . TYR A 1 76 ? -2.503 -4.358 -23.648 1.00 85.31 76 TYR A C 1
ATOM 611 O O . TYR A 1 76 ? -1.425 -3.853 -23.964 1.00 85.31 76 TYR A O 1
ATOM 619 N N . ALA A 1 77 ? -2.641 -5.056 -22.515 1.00 79.06 77 ALA A N 1
ATOM 620 C CA . ALA A 1 77 ? -1.521 -5.281 -21.603 1.00 79.06 77 ALA A CA 1
ATOM 621 C C . ALA A 1 77 ? -0.419 -6.127 -22.264 1.00 79.06 77 ALA A C 1
ATOM 623 O O . ALA A 1 77 ? 0.769 -5.818 -22.130 1.00 79.06 77 ALA A O 1
ATOM 624 N N . THR A 1 78 ? -0.816 -7.160 -23.009 1.00 82.38 78 THR A N 1
ATOM 625 C CA . THR A 1 78 ? 0.081 -8.020 -23.790 1.00 82.38 78 THR A CA 1
ATOM 626 C C . THR A 1 78 ? 0.836 -7.218 -24.845 1.00 82.38 78 THR A C 1
ATOM 628 O O . THR A 1 78 ? 2.061 -7.319 -24.931 1.00 82.38 78 THR A O 1
ATOM 631 N N . ASP A 1 79 ? 0.145 -6.375 -25.605 1.00 85.69 79 ASP A N 1
ATOM 632 C CA . ASP A 1 79 ? 0.745 -5.558 -26.656 1.00 85.69 79 ASP A CA 1
ATOM 633 C C . ASP A 1 79 ? 1.696 -4.509 -26.087 1.00 85.69 79 ASP A C 1
ATOM 635 O O . ASP A 1 79 ? 2.798 -4.323 -26.605 1.00 85.69 79 ASP A O 1
ATOM 639 N N . LEU A 1 80 ? 1.343 -3.890 -24.959 1.00 83.25 80 LEU A N 1
ATOM 640 C CA . LEU A 1 80 ? 2.207 -2.941 -24.260 1.00 83.25 80 LEU A CA 1
ATOM 641 C C . LEU A 1 80 ? 3.509 -3.607 -23.779 1.00 83.25 80 LEU A C 1
ATOM 643 O O . LEU A 1 80 ? 4.593 -3.026 -23.894 1.00 83.25 80 LEU A O 1
ATOM 647 N N . VAL A 1 81 ? 3.412 -4.838 -23.266 1.00 81.38 81 VAL A N 1
ATOM 648 C CA . VAL A 1 81 ? 4.566 -5.661 -22.874 1.00 81.38 81 VAL A CA 1
ATOM 649 C C . VAL A 1 81 ? 5.431 -5.990 -24.087 1.00 81.38 81 VAL A C 1
ATOM 651 O O . VAL A 1 81 ? 6.633 -5.706 -24.066 1.00 81.38 81 VAL A O 1
ATOM 654 N N . LYS A 1 82 ? 4.834 -6.536 -25.153 1.00 83.69 82 LYS A N 1
ATOM 655 C CA . LYS A 1 82 ? 5.547 -6.892 -26.385 1.00 83.69 82 LYS A CA 1
ATOM 656 C C . LYS A 1 82 ? 6.255 -5.673 -26.974 1.00 83.69 82 LYS A C 1
ATOM 658 O O . LYS A 1 82 ? 7.449 -5.744 -27.261 1.00 83.69 82 LYS A O 1
ATOM 663 N N . PHE A 1 83 ? 5.567 -4.534 -27.066 1.00 83.62 83 PHE A N 1
ATOM 664 C CA . PHE A 1 83 ? 6.107 -3.281 -27.596 1.00 83.62 83 PHE A CA 1
ATOM 665 C C . PHE A 1 83 ? 7.348 -2.820 -26.829 1.00 83.62 83 PHE A C 1
ATOM 667 O O . PHE A 1 83 ? 8.368 -2.473 -27.427 1.00 83.62 83 PHE A O 1
ATOM 674 N N . ARG A 1 84 ? 7.311 -2.862 -25.493 1.00 81.25 84 ARG A N 1
ATOM 675 C CA . ARG A 1 84 ? 8.455 -2.452 -24.668 1.00 81.25 84 ARG A CA 1
ATOM 676 C C . ARG A 1 84 ? 9.614 -3.429 -24.720 1.00 81.25 84 ARG A C 1
ATOM 678 O O . ARG A 1 84 ? 10.760 -2.983 -24.742 1.00 81.25 84 ARG A O 1
ATOM 685 N N . VAL A 1 85 ? 9.344 -4.733 -24.763 1.00 80.31 85 VAL A N 1
ATOM 686 C CA . VAL A 1 85 ? 10.400 -5.733 -24.959 1.00 80.31 85 VAL A CA 1
ATOM 687 C C . VAL A 1 85 ? 11.026 -5.582 -26.345 1.00 80.31 85 VAL A C 1
ATOM 689 O O . VAL A 1 85 ? 12.247 -5.606 -26.443 1.00 80.31 85 VAL A O 1
ATOM 692 N N . GLY A 1 86 ? 10.232 -5.318 -27.386 1.00 83.50 86 GLY A N 1
ATOM 693 C CA . GLY A 1 86 ? 10.732 -5.036 -28.732 1.00 83.50 86 GLY A CA 1
ATOM 694 C C . GLY A 1 86 ? 11.642 -3.806 -28.778 1.00 83.50 86 GLY A C 1
ATOM 695 O O . GLY A 1 86 ? 12.735 -3.860 -29.340 1.00 83.50 86 GLY A O 1
ATOM 696 N N . TRP A 1 87 ? 11.253 -2.715 -28.109 1.00 81.25 87 TRP A N 1
ATOM 697 C CA . TRP A 1 87 ? 12.096 -1.521 -27.967 1.00 81.25 87 TRP A CA 1
ATOM 698 C C . TRP A 1 87 ? 13.368 -1.778 -27.164 1.00 81.25 87 TRP A C 1
ATOM 700 O O . TRP A 1 87 ? 14.446 -1.311 -27.540 1.00 81.25 87 TRP A O 1
ATOM 710 N N . TRP A 1 88 ? 13.257 -2.516 -26.057 1.00 82.19 88 TRP A N 1
ATOM 711 C CA . TRP A 1 88 ? 14.409 -2.912 -25.257 1.00 82.19 88 TRP A CA 1
ATOM 712 C C . TRP A 1 88 ? 15.382 -3.746 -26.088 1.00 82.19 88 TRP A C 1
ATOM 714 O O . TRP A 1 88 ? 16.575 -3.442 -26.086 1.00 82.19 88 TRP A O 1
ATOM 724 N N . PHE A 1 89 ? 14.873 -4.732 -26.828 1.00 79.88 89 PHE A N 1
ATOM 725 C CA . PHE A 1 89 ? 15.658 -5.590 -27.703 1.00 79.88 89 PHE A CA 1
ATOM 726 C C . PHE A 1 89 ? 16.375 -4.746 -28.748 1.00 79.88 89 PHE A C 1
ATOM 728 O O . PHE A 1 89 ? 17.597 -4.707 -28.716 1.00 79.88 89 PHE A O 1
ATOM 735 N N . LYS A 1 90 ? 15.642 -3.946 -29.538 1.00 80.81 90 LYS A N 1
ATOM 736 C CA . LYS A 1 90 ? 16.196 -3.044 -30.563 1.00 80.81 90 LYS A CA 1
ATOM 737 C C . LYS A 1 90 ? 17.312 -2.135 -30.038 1.00 80.81 90 LYS A C 1
ATOM 739 O O . LYS A 1 90 ? 18.251 -1.821 -30.762 1.00 80.81 90 LYS A O 1
ATOM 744 N N . HIS A 1 91 ? 17.220 -1.685 -28.785 1.00 77.88 91 HIS A N 1
ATOM 745 C CA . HIS A 1 91 ? 18.251 -0.841 -28.179 1.00 77.88 91 HIS A CA 1
ATOM 746 C C . HIS A 1 91 ? 19.511 -1.616 -27.752 1.00 77.88 91 HIS A C 1
ATOM 748 O O . HIS A 1 91 ? 20.595 -1.037 -27.691 1.00 77.88 91 HIS A O 1
ATOM 754 N N . HIS A 1 92 ? 19.382 -2.903 -27.425 1.00 74.44 92 HIS A N 1
ATOM 755 C CA . HIS A 1 92 ? 20.476 -3.738 -26.919 1.00 74.44 92 HIS A CA 1
ATOM 756 C C . HIS A 1 92 ? 21.093 -4.648 -27.987 1.00 74.44 92 HIS A C 1
ATOM 758 O O . HIS A 1 92 ? 22.272 -4.991 -27.872 1.00 74.44 92 HIS A O 1
ATOM 764 N N . SER A 1 93 ? 20.347 -5.006 -29.030 1.00 73.50 93 SER A N 1
ATOM 765 C CA . SER A 1 93 ? 20.850 -5.698 -30.209 1.00 73.50 93 SER A CA 1
ATOM 766 C C . SER A 1 93 ? 21.596 -4.692 -31.085 1.00 73.50 93 SER A C 1
ATOM 768 O O . SER A 1 93 ? 21.049 -4.044 -31.975 1.00 73.50 93 SER A O 1
ATOM 770 N N . LYS A 1 94 ? 22.889 -4.516 -30.797 1.00 65.62 94 LYS A N 1
ATOM 771 C CA . LYS A 1 94 ? 23.785 -3.712 -31.633 1.00 65.62 94 LYS A CA 1
ATOM 772 C C . LYS A 1 94 ? 23.785 -4.293 -33.056 1.00 65.62 94 LYS A C 1
ATOM 774 O O . LYS A 1 94 ? 24.434 -5.304 -33.290 1.00 65.62 94 LYS A O 1
ATOM 779 N N . GLY A 1 95 ? 23.069 -3.658 -33.984 1.00 63.66 95 GLY A N 1
ATOM 780 C CA . GLY A 1 95 ? 23.146 -3.965 -35.417 1.00 63.66 95 GLY A CA 1
ATOM 781 C C . GLY A 1 95 ? 21.948 -4.677 -36.050 1.00 63.66 95 GLY A C 1
ATOM 782 O O . GLY A 1 95 ? 22.007 -4.951 -37.243 1.00 63.66 95 GLY A O 1
ATOM 783 N N . THR A 1 96 ? 20.850 -4.945 -35.336 1.00 63.84 96 THR A N 1
ATOM 784 C CA . THR A 1 96 ? 19.631 -5.442 -36.004 1.00 63.84 96 THR A CA 1
ATOM 785 C C . THR A 1 96 ? 18.871 -4.278 -36.643 1.00 63.84 96 THR A C 1
ATOM 787 O O . THR A 1 96 ? 18.345 -3.424 -35.927 1.00 63.84 96 THR A O 1
ATOM 790 N N . LEU A 1 97 ? 18.801 -4.252 -37.978 1.00 66.38 97 LEU A N 1
ATOM 791 C CA . LEU A 1 97 ? 17.972 -3.315 -38.756 1.00 66.38 97 LEU A CA 1
ATOM 792 C C . LEU A 1 97 ? 16.488 -3.710 -38.791 1.00 66.38 97 LEU A C 1
ATOM 794 O O . LEU A 1 97 ? 15.679 -2.992 -39.376 1.00 66.38 97 LEU A O 1
ATOM 798 N N . GLU A 1 98 ? 16.132 -4.827 -38.156 1.00 75.25 98 GLU A N 1
ATOM 799 C CA . GLU A 1 98 ? 14.768 -5.336 -38.144 1.00 75.25 98 GLU A CA 1
ATOM 800 C C . GLU A 1 98 ? 13.780 -4.287 -37.602 1.00 75.25 98 GLU A C 1
ATOM 802 O O . GLU A 1 98 ? 14.007 -3.686 -36.536 1.00 75.25 98 GLU A O 1
ATOM 807 N N . PRO A 1 99 ? 12.669 -4.038 -38.315 1.00 81.12 99 PRO A N 1
ATOM 808 C CA . PRO A 1 99 ? 11.611 -3.191 -37.804 1.00 81.12 99 PRO A CA 1
ATOM 809 C C . PRO A 1 99 ? 11.023 -3.815 -36.535 1.00 81.12 99 PRO A C 1
ATOM 811 O O . PRO A 1 99 ? 10.973 -5.033 -36.371 1.00 81.12 99 PRO A O 1
ATOM 814 N N . ILE A 1 100 ? 10.538 -2.972 -35.618 1.00 78.88 100 ILE A N 1
ATOM 815 C CA . ILE A 1 100 ? 9.989 -3.450 -34.341 1.00 78.88 100 ILE A CA 1
ATOM 816 C C . ILE A 1 100 ? 8.839 -4.442 -34.555 1.00 78.88 100 ILE A C 1
ATOM 818 O O . ILE A 1 100 ? 8.694 -5.380 -33.789 1.00 78.88 100 ILE A O 1
ATOM 822 N N . THR A 1 101 ? 8.081 -4.289 -35.640 1.00 79.94 101 THR A N 1
ATOM 823 C CA . THR A 1 101 ? 7.008 -5.202 -36.043 1.00 79.94 101 THR A CA 1
ATOM 824 C C . THR A 1 101 ? 7.506 -6.619 -36.314 1.00 79.94 101 THR A C 1
ATOM 826 O O . THR A 1 101 ? 6.845 -7.561 -35.894 1.00 79.94 101 THR A O 1
ATOM 829 N N . ALA A 1 102 ? 8.684 -6.795 -36.919 1.00 81.19 102 ALA A N 1
ATOM 830 C CA . ALA A 1 102 ? 9.275 -8.118 -37.131 1.00 81.19 102 ALA A CA 1
ATOM 831 C C . ALA A 1 102 ? 9.652 -8.790 -35.799 1.00 81.19 102 ALA A C 1
ATOM 833 O O . ALA A 1 102 ? 9.410 -9.979 -35.608 1.00 81.19 102 ALA A O 1
ATOM 834 N N . ILE A 1 103 ? 10.153 -8.008 -34.834 1.00 79.44 103 ILE A N 1
ATOM 835 C CA . ILE A 1 103 ? 10.442 -8.478 -33.468 1.00 79.44 103 ILE A CA 1
ATOM 836 C C . ILE A 1 103 ? 9.143 -8.867 -32.737 1.00 79.44 103 ILE A C 1
ATOM 838 O O . ILE A 1 103 ? 9.114 -9.844 -31.993 1.00 79.44 103 ILE A O 1
ATOM 842 N N . LEU A 1 104 ? 8.055 -8.116 -32.944 1.00 80.50 104 LEU A N 1
ATOM 843 C CA . LEU A 1 104 ? 6.755 -8.381 -32.316 1.00 80.50 104 LEU A CA 1
ATOM 844 C C . LEU A 1 104 ? 6.054 -9.621 -32.889 1.00 80.50 104 LEU A C 1
ATOM 846 O O . LEU A 1 104 ? 5.385 -10.327 -32.136 1.00 80.50 104 LEU A O 1
ATOM 850 N N . LEU A 1 105 ? 6.203 -9.881 -34.192 1.00 82.44 105 LEU A N 1
ATOM 851 C CA . LEU A 1 105 ? 5.620 -11.047 -34.865 1.00 82.44 105 LEU A CA 1
ATOM 852 C C . LEU A 1 105 ? 6.340 -12.348 -34.493 1.00 82.44 105 LEU A C 1
ATOM 854 O O . LEU A 1 105 ? 5.682 -13.363 -34.297 1.00 82.44 105 LEU A O 1
ATOM 858 N N . ASN A 1 106 ? 7.661 -12.292 -34.307 1.00 82.75 106 ASN A N 1
ATOM 859 C CA . ASN A 1 106 ? 8.495 -13.457 -33.988 1.00 82.75 106 ASN A CA 1
ATOM 860 C C . ASN A 1 106 ? 8.895 -13.496 -32.505 1.00 82.75 106 ASN A C 1
ATOM 862 O O . ASN A 1 106 ? 9.983 -13.940 -32.143 1.00 82.75 106 ASN A O 1
ATOM 866 N N . PHE A 1 107 ? 8.035 -12.986 -31.620 1.00 76.25 107 PHE A N 1
ATOM 867 C CA . PHE A 1 107 ? 8.362 -12.825 -30.202 1.00 76.25 107 PHE A CA 1
ATOM 868 C C . PHE A 1 107 ? 8.689 -14.155 -29.503 1.00 76.25 107 PHE A C 1
ATOM 870 O O . PHE A 1 107 ? 9.495 -14.180 -28.574 1.00 76.25 107 PHE A O 1
ATOM 877 N N . SER A 1 108 ? 8.082 -15.257 -29.958 1.00 77.69 108 SER A N 1
ATOM 878 C CA . SER A 1 108 ?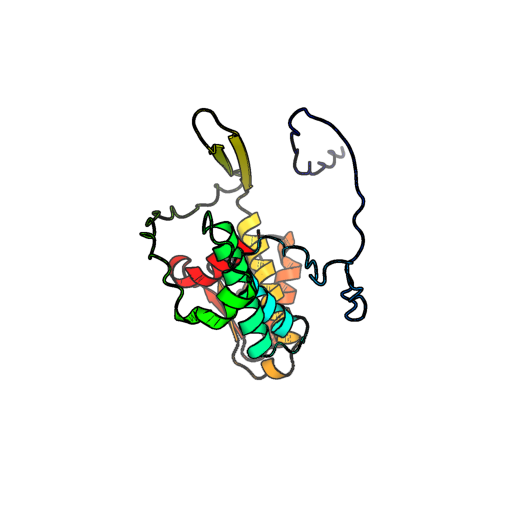 8.356 -16.625 -29.492 1.00 77.69 108 SER A CA 1
ATOM 879 C C . SER A 1 108 ? 9.793 -17.072 -29.741 1.00 77.69 108 SER A C 1
ATOM 881 O O . SER A 1 108 ? 10.310 -17.900 -28.994 1.00 77.69 108 SER A O 1
ATOM 883 N N . ASP A 1 109 ? 10.437 -16.501 -30.756 1.00 77.69 109 ASP A N 1
ATOM 884 C CA . ASP A 1 109 ? 11.736 -16.946 -31.255 1.00 77.69 109 ASP A CA 1
ATOM 885 C C . ASP A 1 109 ? 12.883 -16.144 -30.616 1.00 77.69 109 ASP A C 1
ATOM 887 O O . ASP A 1 109 ? 14.064 -16.437 -30.812 1.00 77.69 109 ASP A O 1
ATOM 891 N N . ILE A 1 110 ? 12.551 -15.130 -29.805 1.00 72.69 110 ILE A N 1
ATOM 892 C CA . ILE A 1 110 ? 13.524 -14.312 -29.084 1.00 72.69 110 ILE A CA 1
ATOM 893 C C . ILE A 1 110 ? 14.065 -15.104 -27.890 1.00 72.69 110 ILE A C 1
ATOM 895 O O . ILE A 1 110 ? 13.503 -15.102 -26.792 1.00 72.69 110 ILE A O 1
ATOM 899 N N . CYS A 1 111 ? 15.229 -15.727 -28.067 1.00 67.75 111 CYS A N 1
ATOM 900 C CA . CYS A 1 111 ? 16.020 -16.231 -26.950 1.00 67.75 111 CYS A C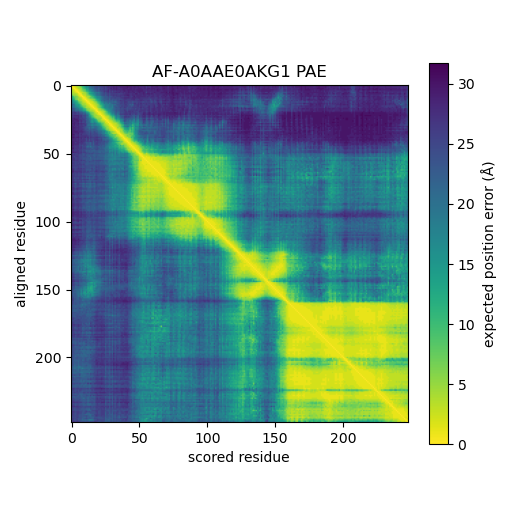A 1
ATOM 901 C C . CYS A 1 111 ? 16.821 -15.095 -26.301 1.00 67.75 111 CYS A C 1
ATOM 903 O O . CYS A 1 111 ? 17.746 -14.539 -26.891 1.00 67.75 111 CYS A O 1
ATOM 905 N N . VAL A 1 112 ? 16.499 -14.769 -25.047 1.00 65.94 112 VAL A N 1
ATOM 906 C CA . VAL A 1 112 ? 17.350 -13.915 -24.211 1.00 65.94 112 VAL A CA 1
ATOM 907 C C . VAL A 1 112 ? 18.253 -14.817 -23.385 1.00 65.94 112 VAL A C 1
ATOM 909 O O . VAL A 1 112 ? 17.767 -15.575 -22.541 1.00 65.94 112 VAL A O 1
ATOM 912 N N . ASP A 1 113 ? 19.566 -14.713 -23.591 1.00 70.38 113 ASP A N 1
ATOM 913 C CA . ASP A 1 113 ? 20.532 -15.382 -22.727 1.00 70.38 113 ASP A CA 1
ATOM 914 C C . ASP A 1 113 ? 20.257 -15.010 -21.271 1.00 70.38 113 ASP A C 1
ATOM 916 O O . ASP A 1 113 ? 20.260 -13.832 -20.883 1.00 70.38 113 ASP A O 1
ATOM 920 N N . LYS A 1 114 ? 20.019 -16.029 -20.442 1.00 61.44 114 LYS A N 1
ATOM 921 C CA . LYS A 1 114 ? 19.852 -15.849 -19.003 1.00 61.44 114 LYS A CA 1
ATOM 922 C C . LYS A 1 114 ? 21.164 -15.295 -18.457 1.00 61.44 114 LYS A C 1
ATOM 924 O O . LYS A 1 114 ? 22.108 -16.043 -18.205 1.00 61.44 114 LYS A O 1
ATOM 929 N N . ARG A 1 115 ? 21.250 -13.975 -18.254 1.00 62.03 115 ARG A N 1
ATOM 930 C CA . ARG A 1 115 ? 22.370 -13.408 -17.497 1.00 62.03 115 ARG A CA 1
ATOM 931 C C . ARG A 1 115 ? 22.391 -14.089 -16.140 1.00 62.03 115 ARG A C 1
ATOM 933 O O . ARG A 1 115 ? 21.359 -14.164 -15.474 1.00 62.03 115 ARG A O 1
ATOM 940 N N . LYS A 1 116 ? 23.577 -14.535 -15.717 1.00 61.50 116 LYS A N 1
ATOM 941 C CA . LYS A 1 116 ? 23.802 -14.950 -14.333 1.00 61.50 116 LYS A CA 1
ATOM 942 C C . LYS A 1 116 ? 23.353 -13.795 -13.444 1.00 61.50 116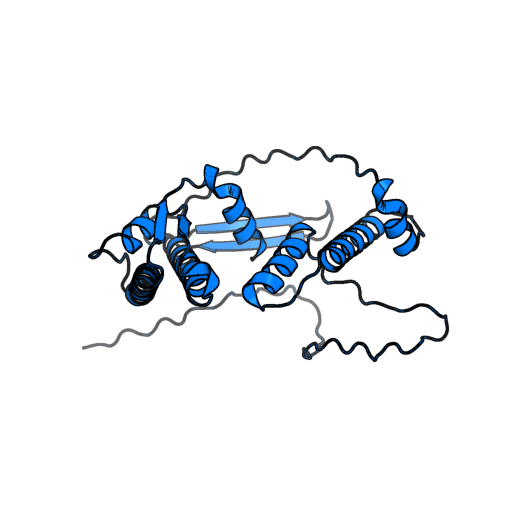 LYS A C 1
ATOM 944 O O . LYS A 1 116 ? 23.972 -12.728 -13.449 1.00 61.50 116 LYS A O 1
ATOM 949 N N . VAL A 1 117 ? 22.240 -13.987 -12.742 1.00 60.53 117 VAL A N 1
ATOM 950 C CA . VAL A 1 117 ? 21.763 -13.028 -11.755 1.00 60.53 117 VAL A CA 1
ATOM 951 C C . VAL A 1 117 ? 22.862 -12.957 -10.709 1.00 60.53 117 VAL A C 1
ATOM 953 O O . VAL A 1 117 ? 23.164 -13.946 -10.044 1.00 60.53 117 VAL A O 1
ATOM 956 N N . LYS A 1 118 ? 23.530 -11.806 -10.610 1.00 58.22 118 LYS A N 1
ATOM 957 C CA . LYS A 1 118 ? 24.457 -11.579 -9.508 1.00 58.22 118 LYS A CA 1
ATOM 958 C C . LYS A 1 118 ? 23.615 -11.597 -8.241 1.00 58.22 118 LYS A C 1
ATOM 960 O O . LYS A 1 118 ? 22.786 -10.710 -8.041 1.00 58.22 118 LYS A O 1
ATOM 965 N N . HIS A 1 119 ? 23.804 -12.620 -7.415 1.00 53.28 119 HIS A N 1
ATOM 966 C CA . HIS A 1 119 ? 23.259 -12.644 -6.069 1.00 53.28 119 HIS A CA 1
ATOM 967 C C . HIS A 1 119 ? 23.985 -11.569 -5.264 1.00 53.28 119 HIS A C 1
ATOM 969 O O . HIS A 1 119 ? 25.043 -11.801 -4.688 1.00 53.28 119 HIS A O 1
ATOM 975 N N . TYR A 1 120 ? 23.435 -10.359 -5.269 1.00 55.91 120 TYR A N 1
ATOM 976 C CA . TYR A 1 120 ? 23.802 -9.372 -4.273 1.00 55.91 120 TYR A CA 1
ATOM 977 C C . TYR A 1 120 ? 23.283 -9.886 -2.935 1.00 55.91 120 TYR A C 1
ATOM 979 O O . TYR A 1 120 ? 22.082 -10.125 -2.788 1.00 55.91 120 TYR A O 1
ATOM 987 N N . GLN A 1 121 ? 24.171 -10.043 -1.953 1.00 55.00 121 GLN A N 1
ATOM 988 C CA . GLN A 1 121 ? 23.713 -10.091 -0.574 1.00 55.00 121 GLN A CA 1
ATOM 989 C C . GLN A 1 121 ? 23.079 -8.729 -0.284 1.00 55.00 121 GLN A C 1
ATOM 991 O O . GLN A 1 121 ? 23.777 -7.726 -0.142 1.00 55.00 121 GLN A O 1
ATOM 996 N N . LYS A 1 122 ? 21.741 -8.671 -0.293 1.00 57.97 122 LYS A N 1
ATOM 997 C CA . LYS A 1 122 ? 20.991 -7.495 0.153 1.00 57.97 122 LYS A CA 1
ATOM 998 C C . LYS A 1 122 ? 21.318 -7.327 1.638 1.00 57.97 122 LYS A C 1
ATOM 1000 O O . LYS A 1 122 ? 20.694 -7.962 2.483 1.00 57.97 122 LYS A O 1
ATOM 1005 N N . GLY A 1 123 ? 22.307 -6.490 1.949 1.00 61.81 123 GLY A N 1
ATOM 1006 C CA . GLY A 1 123 ? 22.498 -6.005 3.308 1.00 61.81 123 GLY A CA 1
ATOM 1007 C C . GLY A 1 123 ? 21.183 -5.384 3.773 1.00 61.81 123 GLY A C 1
ATOM 1008 O O . GLY A 1 123 ? 20.636 -4.505 3.100 1.00 61.81 123 GLY A O 1
ATOM 1009 N N . LEU A 1 124 ? 20.629 -5.890 4.874 1.00 62.94 124 LEU A N 1
ATOM 1010 C CA . LEU A 1 124 ? 19.419 -5.333 5.467 1.00 62.94 124 LEU A CA 1
ATOM 1011 C C . LEU A 1 124 ? 19.711 -3.888 5.875 1.00 62.94 124 LEU A C 1
ATOM 1013 O O . LEU A 1 124 ? 20.637 -3.612 6.636 1.00 62.94 124 LEU A O 1
ATOM 1017 N N . TRP A 1 125 ? 18.936 -2.945 5.342 1.00 74.38 125 TRP A N 1
ATOM 1018 C CA . TRP A 1 125 ? 19.027 -1.562 5.789 1.00 74.38 125 TRP A CA 1
ATOM 1019 C C . TRP A 1 125 ? 18.510 -1.463 7.226 1.00 74.38 125 TRP A C 1
ATOM 1021 O O . TRP A 1 125 ? 17.352 -1.799 7.485 1.00 74.38 125 TRP A O 1
ATOM 1031 N N . CYS A 1 126 ? 19.358 -0.963 8.126 1.00 71.69 126 CYS A N 1
ATOM 1032 C CA . CYS A 1 126 ? 18.976 -0.578 9.482 1.00 71.69 126 CYS A CA 1
ATOM 1033 C C . CYS A 1 126 ? 18.768 0.946 9.561 1.00 71.69 126 CYS A C 1
ATOM 1035 O O . CYS A 1 126 ? 19.628 1.684 9.038 1.00 71.69 126 CYS A O 1
ATOM 1037 N N . PRO A 1 127 ? 17.678 1.415 10.203 1.00 71.62 127 PRO A N 1
ATOM 1038 C CA . PRO A 1 127 ? 17.485 2.831 10.492 1.00 71.62 127 PRO A CA 1
ATOM 1039 C C . PRO A 1 127 ? 18.591 3.350 11.424 1.00 71.62 127 PRO A C 1
ATOM 1041 O O . PRO A 1 127 ? 19.193 2.558 12.157 1.00 71.62 127 PRO A O 1
ATOM 1044 N N . PRO A 1 128 ? 18.899 4.659 11.396 1.00 82.00 128 PRO A N 1
ATOM 1045 C CA . PRO A 1 128 ? 19.723 5.259 12.441 1.00 82.00 128 PRO A CA 1
ATOM 1046 C C . PRO A 1 128 ? 19.034 5.142 13.811 1.00 82.00 128 PRO A C 1
ATOM 1048 O O . PRO A 1 128 ? 17.821 4.934 13.889 1.00 82.00 128 PRO A O 1
ATOM 1051 N N . GLY A 1 129 ? 19.808 5.291 14.890 1.00 80.69 129 GLY A N 1
ATOM 1052 C CA . GLY A 1 129 ? 19.248 5.425 16.239 1.00 80.69 129 GLY A CA 1
ATOM 1053 C C . GLY A 1 129 ? 18.297 6.623 16.348 1.00 80.69 129 GLY A C 1
ATOM 1054 O O . GLY A 1 129 ? 18.281 7.488 15.472 1.00 80.69 129 GLY A O 1
ATOM 1055 N N . VAL A 1 130 ? 17.504 6.678 17.422 1.00 73.19 130 VAL A N 1
ATOM 1056 C CA . VAL A 1 130 ? 16.593 7.805 17.704 1.00 73.19 130 VAL A CA 1
ATOM 1057 C C . VAL A 1 130 ? 17.371 9.127 17.647 1.00 73.19 130 VAL A C 1
ATOM 1059 O O . VAL A 1 130 ? 18.472 9.211 18.186 1.00 73.19 130 VAL A O 1
ATOM 1062 N N . ASN A 1 131 ? 16.816 10.138 16.966 1.00 76.56 131 ASN A N 1
ATOM 1063 C CA . ASN A 1 131 ? 17.458 11.430 16.648 1.00 76.56 131 ASN A CA 1
ATOM 1064 C C . ASN A 1 131 ? 18.700 11.354 15.737 1.00 76.56 131 ASN A C 1
ATOM 1066 O O . ASN A 1 131 ? 19.355 12.366 15.495 1.00 76.56 131 ASN A O 1
ATOM 1070 N N . GLY A 1 132 ? 19.030 10.179 15.205 1.00 76.56 132 GLY A N 1
ATOM 1071 C CA . GLY A 1 132 ? 20.117 9.997 14.258 1.00 76.56 132 GLY A CA 1
ATOM 1072 C C . GLY A 1 132 ? 19.686 10.286 12.820 1.00 76.56 132 GLY A C 1
ATOM 1073 O O . GLY A 1 132 ? 18.586 9.937 12.387 1.00 76.56 132 GLY A O 1
ATOM 1074 N N . LEU A 1 133 ? 20.601 10.876 12.055 1.00 76.00 133 LEU A N 1
ATOM 1075 C CA . LEU A 1 133 ? 20.512 10.982 10.603 1.00 76.00 133 LEU A CA 1
ATOM 1076 C C . LEU A 1 133 ? 21.503 10.003 9.975 1.00 76.00 133 LEU A C 1
ATOM 1078 O O . LEU A 1 133 ? 22.648 9.896 10.409 1.00 76.00 133 LEU A O 1
ATOM 1082 N N . LYS A 1 134 ? 21.071 9.282 8.942 1.00 85.06 134 LYS A N 1
ATOM 1083 C CA . LYS A 1 134 ? 21.916 8.378 8.161 1.00 85.06 134 LYS A CA 1
ATOM 1084 C C . LYS A 1 134 ? 21.973 8.865 6.728 1.00 85.06 134 LYS A C 1
ATOM 1086 O O . LYS A 1 134 ? 20.941 8.926 6.063 1.00 85.06 134 LYS A O 1
ATOM 1091 N N . PHE A 1 135 ? 23.177 9.179 6.257 1.00 82.75 135 PHE A N 1
ATOM 1092 C CA . PHE A 1 135 ? 23.410 9.565 4.872 1.00 82.75 135 PHE A CA 1
ATOM 1093 C C . PHE A 1 135 ? 24.046 8.404 4.108 1.00 82.75 135 PHE A C 1
ATOM 1095 O O . PHE A 1 135 ? 25.168 7.992 4.391 1.00 82.75 135 PHE A O 1
ATOM 1102 N N . ASN A 1 136 ? 23.301 7.830 3.170 1.00 82.00 136 ASN A N 1
ATOM 1103 C CA . ASN A 1 136 ? 23.790 6.800 2.263 1.00 82.00 136 ASN A CA 1
ATOM 1104 C C . ASN A 1 136 ? 24.288 7.484 0.988 1.00 82.00 136 ASN A C 1
ATOM 1106 O O . ASN A 1 136 ? 23.481 8.130 0.335 1.00 82.00 136 ASN A O 1
ATOM 1110 N N . VAL A 1 137 ? 25.565 7.339 0.626 1.00 73.69 137 VAL A N 1
ATOM 1111 C CA . VAL A 1 137 ? 26.154 7.924 -0.594 1.00 73.69 137 VAL A CA 1
ATOM 1112 C C . VAL A 1 137 ? 26.690 6.832 -1.516 1.00 73.69 137 VAL A C 1
ATOM 1114 O O . VAL A 1 137 ? 27.174 5.809 -1.033 1.00 73.69 137 VAL A O 1
ATOM 1117 N N . ASP A 1 138 ? 26.598 7.039 -2.828 1.00 74.81 138 ASP A N 1
ATOM 1118 C CA . ASP A 1 138 ? 27.140 6.140 -3.848 1.00 74.81 138 ASP A CA 1
ATOM 1119 C C . ASP A 1 138 ? 27.700 6.925 -5.046 1.00 74.81 138 ASP A C 1
ATOM 1121 O O . ASP A 1 138 ? 27.275 8.047 -5.338 1.00 74.81 138 ASP A O 1
ATOM 1125 N N . GLY A 1 139 ? 28.669 6.329 -5.737 1.00 80.56 139 GLY A N 1
ATOM 1126 C CA . GLY A 1 139 ? 29.309 6.877 -6.926 1.00 80.56 139 GLY A CA 1
ATOM 1127 C C . GLY A 1 139 ? 29.212 5.900 -8.093 1.00 80.56 139 GLY A C 1
ATOM 1128 O O . GLY A 1 139 ? 29.553 4.729 -7.970 1.00 80.56 139 GLY A O 1
ATOM 1129 N N . SER A 1 140 ? 28.796 6.387 -9.259 1.00 76.75 140 SER A N 1
ATOM 1130 C CA . SER A 1 140 ? 28.709 5.598 -10.489 1.00 76.75 140 SER A CA 1
ATOM 1131 C C . SER A 1 140 ? 29.641 6.169 -11.550 1.00 76.75 140 SER A C 1
ATOM 1133 O O . SER A 1 140 ? 29.642 7.373 -11.792 1.00 76.75 140 SER A O 1
ATOM 1135 N N . SER A 1 141 ? 30.404 5.311 -12.230 1.00 84.88 141 SER A N 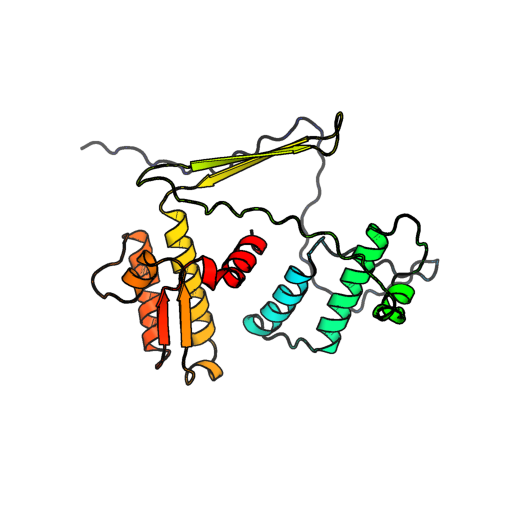1
ATOM 1136 C CA . SER A 1 141 ? 31.227 5.681 -13.387 1.00 84.88 141 SER A CA 1
ATOM 1137 C C . SER A 1 141 ? 31.047 4.678 -14.523 1.00 84.88 141 SER A C 1
ATOM 1139 O O . SER A 1 141 ? 30.957 3.472 -14.292 1.00 84.88 141 SER A O 1
ATOM 1141 N N . ARG A 1 142 ? 30.981 5.179 -15.763 1.00 72.25 142 ARG A N 1
ATOM 1142 C CA . ARG A 1 142 ? 30.799 4.350 -16.968 1.00 72.25 142 ARG A CA 1
ATOM 1143 C C . ARG A 1 142 ? 32.064 3.609 -17.407 1.00 72.25 142 ARG A C 1
ATOM 1145 O O . ARG A 1 142 ? 31.945 2.536 -17.991 1.00 72.25 142 ARG A O 1
ATOM 1152 N N . SER A 1 143 ? 33.246 4.169 -17.161 1.00 81.69 143 SER A N 1
ATOM 1153 C CA . SER A 1 143 ? 34.540 3.597 -17.563 1.00 81.69 143 SER A CA 1
ATOM 1154 C C . SER A 1 143 ? 35.701 4.338 -16.893 1.00 81.69 143 SER A C 1
ATOM 1156 O O . SER A 1 143 ? 35.521 5.413 -16.323 1.00 81.69 143 SER A O 1
ATOM 1158 N N . LYS A 1 144 ? 36.914 3.779 -16.976 1.00 77.38 144 LYS A N 1
ATOM 1159 C CA . LYS A 1 144 ? 38.161 4.477 -16.626 1.00 77.38 144 LYS A CA 1
ATOM 1160 C C . LYS A 1 144 ? 38.955 4.787 -17.909 1.00 77.38 144 LYS A C 1
ATOM 1162 O O . LYS A 1 144 ? 39.487 3.837 -18.477 1.00 77.38 144 LYS A O 1
ATOM 1167 N N . PRO A 1 145 ? 39.078 6.054 -18.356 1.00 76.75 145 PRO A N 1
ATOM 1168 C CA . PRO A 1 145 ? 38.306 7.236 -17.957 1.00 76.75 145 PRO A CA 1
ATOM 1169 C C . PRO A 1 145 ? 36.890 7.228 -18.566 1.00 76.75 145 PRO A C 1
ATOM 1171 O O . PRO A 1 145 ? 36.638 6.586 -19.587 1.00 76.75 145 PRO A O 1
ATOM 1174 N N . GLY A 1 146 ? 35.942 7.918 -17.933 1.00 85.12 146 GLY A N 1
ATOM 1175 C CA . GLY A 1 146 ? 34.554 7.997 -18.388 1.00 85.12 146 GLY A CA 1
ATOM 1176 C C . GLY A 1 146 ? 33.699 8.904 -17.499 1.00 85.12 146 GLY A C 1
ATOM 1177 O O . GLY A 1 146 ? 34.122 9.229 -16.389 1.00 85.12 146 GLY A O 1
ATOM 1178 N N . PRO A 1 147 ? 32.503 9.317 -17.961 1.00 74.12 147 PRO A N 1
ATOM 1179 C CA . PRO A 1 147 ? 31.585 10.125 -17.164 1.00 74.12 147 PRO A CA 1
ATOM 1180 C C . PRO A 1 147 ? 31.244 9.453 -15.831 1.00 74.12 147 PRO A C 1
ATOM 1182 O O . PRO A 1 147 ? 30.931 8.256 -15.799 1.00 74.12 147 PRO A O 1
ATOM 1185 N N . ALA A 1 148 ? 31.278 10.243 -14.758 1.00 86.38 148 ALA A N 1
ATOM 1186 C CA . ALA A 1 148 ? 30.966 9.819 -13.401 1.00 86.38 148 ALA A CA 1
ATOM 1187 C C . ALA A 1 148 ? 29.886 10.711 -12.774 1.00 86.38 148 ALA A C 1
ATOM 1189 O O . ALA A 1 148 ? 29.734 11.875 -13.143 1.00 86.38 148 ALA A O 1
ATOM 1190 N N . GLY A 1 149 ? 29.140 10.150 -11.829 1.00 72.94 149 GLY A N 1
ATOM 1191 C CA . GLY A 1 149 ? 28.132 10.843 -11.039 1.00 72.94 149 GLY A CA 1
ATOM 1192 C C . GLY A 1 149 ? 28.135 10.341 -9.601 1.00 72.94 149 GLY A C 1
ATOM 1193 O O . GLY A 1 149 ? 28.530 9.207 -9.332 1.00 72.94 149 GLY A O 1
ATOM 1194 N N . ILE A 1 150 ? 27.692 11.196 -8.686 1.00 73.44 150 ILE A N 1
ATOM 1195 C CA . ILE A 1 150 ? 27.504 10.875 -7.270 1.00 73.44 150 ILE A CA 1
ATOM 1196 C C . ILE A 1 150 ? 26.028 11.036 -6.912 1.00 73.44 150 ILE A C 1
ATOM 1198 O O . ILE A 1 150 ? 25.335 11.875 -7.487 1.00 73.44 150 ILE A O 1
ATOM 1202 N N . GLY A 1 151 ? 25.549 10.237 -5.967 1.00 57.94 151 GLY A N 1
ATOM 1203 C CA . GLY A 1 151 ? 24.200 10.328 -5.423 1.00 57.94 151 GLY A CA 1
ATOM 1204 C C . GLY A 1 151 ? 24.198 10.028 -3.930 1.00 57.94 151 GLY A C 1
ATOM 1205 O O . GLY A 1 151 ? 25.087 9.345 -3.427 1.00 57.94 151 GLY A O 1
ATOM 1206 N N . GLY A 1 152 ? 23.201 10.536 -3.208 1.00 68.12 152 GLY A N 1
ATOM 1207 C CA . GLY A 1 152 ? 23.029 10.207 -1.799 1.00 68.12 152 GLY A CA 1
ATOM 1208 C C . GLY A 1 152 ? 21.604 10.407 -1.293 1.00 68.12 152 GLY A C 1
ATOM 1209 O O . GLY A 1 152 ? 20.834 11.162 -1.878 1.00 68.12 152 GLY A O 1
ATOM 1210 N N . VAL A 1 153 ? 21.252 9.712 -0.210 1.00 63.44 153 VAL A N 1
ATOM 1211 C CA . VAL A 1 153 ? 19.938 9.758 0.448 1.00 63.44 153 VAL A CA 1
ATOM 1212 C C . VAL A 1 153 ? 20.130 9.953 1.948 1.00 63.44 153 VAL A C 1
ATOM 1214 O O . VAL A 1 153 ? 20.769 9.123 2.600 1.00 63.44 153 VAL A O 1
ATOM 1217 N N . LEU A 1 154 ? 19.576 11.040 2.492 1.00 77.12 154 LEU A N 1
ATOM 1218 C CA . LEU A 1 154 ? 19.541 11.324 3.929 1.00 77.12 154 LEU A CA 1
ATOM 1219 C C . LEU A 1 154 ? 18.235 10.781 4.501 1.00 77.12 154 LEU A C 1
ATOM 1221 O O . LEU A 1 154 ? 17.176 11.063 3.955 1.00 77.12 154 LEU A O 1
ATOM 1225 N N . ARG A 1 155 ? 18.318 9.976 5.560 1.00 74.38 155 ARG A N 1
ATOM 1226 C CA . ARG A 1 155 ? 17.158 9.374 6.229 1.00 74.38 155 ARG A CA 1
ATOM 1227 C C . ARG A 1 155 ? 17.252 9.589 7.729 1.00 74.38 155 ARG A C 1
ATOM 1229 O O . ARG A 1 155 ? 18.344 9.495 8.291 1.00 74.38 155 ARG A O 1
ATOM 1236 N N . ASN A 1 156 ? 16.118 9.800 8.381 1.00 76.12 156 ASN A N 1
ATOM 1237 C CA . ASN A 1 156 ? 15.999 9.751 9.841 1.00 76.12 156 ASN A CA 1
ATOM 1238 C C . ASN A 1 156 ? 15.314 8.444 10.295 1.00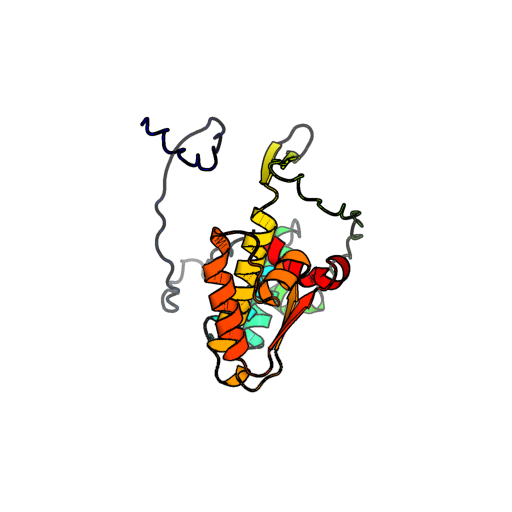 76.12 156 ASN A C 1
ATOM 1240 O O . ASN A 1 156 ? 14.919 7.607 9.477 1.00 76.12 156 ASN A O 1
ATOM 1244 N N . SER A 1 157 ? 15.193 8.246 11.610 1.00 70.38 157 SER A N 1
ATOM 1245 C CA . SER A 1 157 ? 14.495 7.095 12.205 1.00 70.38 157 SER A CA 1
ATOM 1246 C C . SER A 1 157 ? 12.974 7.104 11.970 1.00 70.38 157 SER A C 1
ATOM 1248 O O . SER A 1 157 ? 12.333 6.057 12.035 1.00 70.38 157 SER A O 1
ATOM 1250 N N . ASP A 1 158 ? 12.392 8.266 11.667 1.00 64.56 158 ASP A N 1
ATOM 1251 C CA . ASP A 1 158 ? 10.946 8.526 11.684 1.00 64.56 158 ASP A CA 1
ATOM 1252 C C . ASP A 1 158 ? 10.257 8.389 10.316 1.00 64.56 158 ASP A C 1
ATOM 1254 O O . ASP A 1 158 ? 9.062 8.076 10.227 1.00 64.56 158 ASP A O 1
ATOM 1258 N N . GLU A 1 159 ? 10.993 8.635 9.235 1.00 61.53 159 GLU A N 1
ATOM 1259 C CA . GLU A 1 159 ? 10.506 8.590 7.853 1.00 61.53 159 GLU A CA 1
ATOM 1260 C C . GLU A 1 159 ? 10.031 7.190 7.471 1.00 61.53 159 GLU A C 1
ATOM 1262 O O . GLU A 1 159 ? 9.045 7.040 6.744 1.00 61.53 159 GLU A O 1
ATOM 1267 N N . SER A 1 160 ? 10.659 6.155 8.036 1.00 71.88 160 SER A N 1
ATOM 1268 C CA . SER A 1 160 ? 10.243 4.772 7.807 1.00 71.88 160 SER A CA 1
ATOM 1269 C C . SER A 1 160 ? 8.843 4.494 8.353 1.00 71.88 160 SER A C 1
ATOM 1271 O O . SER A 1 160 ? 8.091 3.755 7.732 1.00 71.88 160 SER A O 1
ATOM 1273 N N . ASN A 1 161 ? 8.462 5.068 9.495 1.00 86.31 161 ASN A N 1
ATOM 1274 C CA . ASN A 1 161 ? 7.151 4.779 10.080 1.00 86.31 161 ASN A CA 1
ATOM 1275 C C . ASN A 1 161 ? 6.049 5.605 9.420 1.00 86.31 161 ASN A C 1
ATOM 1277 O O . ASN A 1 161 ? 4.972 5.085 9.146 1.00 86.31 161 ASN A O 1
ATOM 1281 N N . THR A 1 162 ? 6.334 6.869 9.096 1.00 88.94 162 THR A N 1
ATOM 1282 C CA . THR A 1 162 ? 5.370 7.749 8.416 1.00 88.94 162 THR A CA 1
ATOM 1283 C C . THR A 1 162 ? 4.960 7.180 7.058 1.00 88.94 162 THR A C 1
ATOM 1285 O O . THR A 1 162 ? 3.772 7.104 6.753 1.00 88.94 162 THR A O 1
ATOM 1288 N N . THR A 1 163 ? 5.930 6.718 6.266 1.00 88.50 163 THR A N 1
ATOM 1289 C CA . THR A 1 163 ? 5.671 6.105 4.953 1.00 88.50 163 THR A CA 1
ATOM 1290 C C . THR A 1 163 ? 4.844 4.825 5.066 1.00 88.50 163 THR A C 1
ATOM 1292 O O . THR A 1 163 ? 3.903 4.638 4.297 1.00 88.50 163 THR A O 1
ATOM 1295 N N . VAL A 1 164 ? 5.121 3.980 6.063 1.00 91.69 164 VAL A N 1
ATOM 1296 C CA . VAL A 1 164 ? 4.344 2.755 6.303 1.00 91.69 164 VAL A CA 1
ATOM 1297 C C . VAL A 1 164 ? 2.912 3.068 6.753 1.00 91.69 164 VAL A C 1
ATOM 1299 O O . VAL A 1 164 ? 1.976 2.454 6.245 1.00 91.69 164 VAL A O 1
ATOM 1302 N N . ILE A 1 165 ? 2.710 4.050 7.640 1.00 94.25 165 ILE A N 1
ATOM 1303 C CA . ILE A 1 165 ? 1.367 4.504 8.046 1.00 94.25 165 ILE A CA 1
ATOM 1304 C C . ILE A 1 165 ? 0.587 5.004 6.828 1.00 94.25 165 ILE A C 1
ATOM 1306 O O . ILE A 1 165 ? -0.556 4.603 6.625 1.00 94.25 165 ILE A O 1
ATOM 1310 N N . MET A 1 166 ? 1.206 5.833 5.982 1.00 92.69 166 MET A N 1
ATOM 1311 C CA . MET A 1 166 ? 0.573 6.328 4.756 1.00 92.69 166 MET A CA 1
ATOM 1312 C C . MET A 1 166 ? 0.229 5.195 3.782 1.00 92.69 166 MET A C 1
ATOM 1314 O O . MET A 1 166 ? -0.839 5.227 3.173 1.00 92.69 166 MET A O 1
ATOM 1318 N N . ALA A 1 167 ? 1.088 4.181 3.655 1.00 92.44 167 ALA A N 1
ATOM 1319 C CA . ALA A 1 167 ? 0.818 3.017 2.816 1.00 92.44 167 ALA A CA 1
ATOM 1320 C C . ALA A 1 167 ? -0.397 2.217 3.320 1.00 92.44 167 ALA A C 1
ATOM 1322 O O . ALA A 1 167 ? -1.268 1.870 2.522 1.00 92.44 167 ALA A O 1
ATOM 1323 N N . ILE A 1 168 ? -0.498 1.981 4.635 1.00 96.06 168 ILE A N 1
ATOM 1324 C CA . ILE A 1 168 ? -1.652 1.305 5.254 1.00 96.06 168 ILE A CA 1
ATOM 1325 C C . ILE A 1 168 ? -2.923 2.136 5.066 1.00 96.06 168 ILE A C 1
ATOM 1327 O O . ILE A 1 168 ? -3.933 1.611 4.600 1.00 96.06 168 ILE A O 1
ATOM 1331 N N . HIS A 1 169 ? -2.862 3.436 5.369 1.00 96.69 169 HIS A N 1
ATOM 1332 C CA . HIS A 1 169 ? -3.975 4.362 5.166 1.00 96.69 169 HIS A CA 1
ATOM 1333 C C . HIS A 1 169 ? -4.473 4.312 3.722 1.00 96.69 169 HIS A C 1
ATOM 1335 O O . HIS A 1 169 ? -5.664 4.130 3.480 1.00 96.69 169 HIS A O 1
ATOM 1341 N N . LYS A 1 170 ? -3.560 4.427 2.749 1.00 94.62 170 LYS A N 1
ATOM 1342 C CA . LYS A 1 170 ? -3.924 4.438 1.334 1.00 94.62 170 LYS A CA 1
ATOM 1343 C C . LYS A 1 170 ? -4.525 3.109 0.885 1.00 94.62 170 LYS A C 1
ATOM 1345 O O . LYS A 1 170 ? -5.505 3.117 0.148 1.00 94.62 170 LYS A O 1
ATOM 1350 N N . ALA A 1 171 ? -3.980 1.979 1.337 1.00 93.50 171 ALA A N 1
ATOM 1351 C CA . ALA A 1 171 ? -4.535 0.664 1.028 1.00 93.50 171 ALA A CA 1
ATOM 1352 C C . ALA A 1 171 ? -5.983 0.528 1.531 1.00 93.50 171 ALA A C 1
ATOM 1354 O O . ALA A 1 171 ? -6.858 0.109 0.777 1.00 93.50 171 ALA A O 1
ATOM 1355 N N . LEU A 1 172 ? -6.250 0.951 2.768 1.00 96.19 172 LEU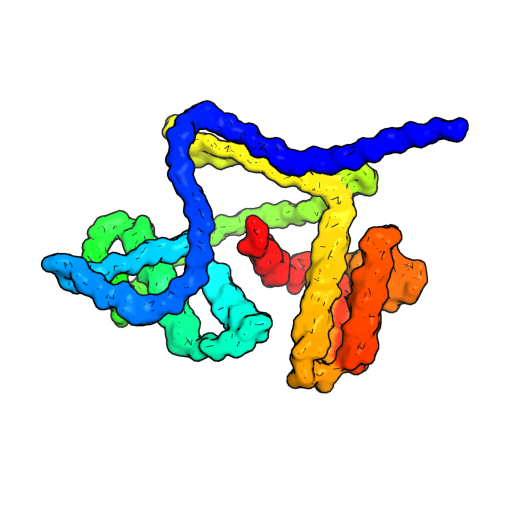 A N 1
ATOM 1356 C CA . LEU A 1 172 ? -7.583 0.882 3.365 1.00 96.19 172 LEU A CA 1
ATOM 1357 C C . LEU A 1 172 ? -8.578 1.856 2.728 1.00 96.19 172 LEU A C 1
ATOM 1359 O O . LEU A 1 172 ? -9.705 1.460 2.447 1.00 96.19 172 LEU A O 1
ATOM 1363 N N . GLU A 1 173 ? -8.163 3.087 2.429 1.00 95.69 173 GLU A N 1
ATOM 1364 C CA . GLU A 1 173 ? -8.971 4.063 1.684 1.00 95.69 173 GLU A CA 1
ATOM 1365 C C . GLU A 1 173 ? -9.397 3.503 0.311 1.00 95.69 173 GLU A C 1
ATOM 1367 O O . GLU A 1 173 ? -10.552 3.608 -0.110 1.00 95.69 173 GLU A O 1
ATOM 1372 N N . LEU A 1 174 ? -8.468 2.849 -0.391 1.00 90.94 174 LEU A N 1
ATOM 1373 C CA . LEU A 1 174 ? -8.727 2.222 -1.687 1.00 90.94 174 LEU A CA 1
ATOM 1374 C C . LEU A 1 174 ? -9.662 1.013 -1.588 1.00 90.94 174 LEU A C 1
ATOM 1376 O O . LEU A 1 174 ? -10.434 0.769 -2.515 1.00 90.94 174 LEU A O 1
ATOM 1380 N N . CYS A 1 175 ? -9.609 0.269 -0.485 1.00 93.56 175 CYS A N 1
ATOM 1381 C CA . CYS A 1 175 ? -10.561 -0.799 -0.208 1.00 93.56 175 CYS A CA 1
ATOM 1382 C C . CYS A 1 175 ? -11.952 -0.241 0.116 1.00 93.56 175 CYS A C 1
ATOM 1384 O O . CYS A 1 175 ? -12.939 -0.683 -0.464 1.00 93.56 175 CYS A O 1
ATOM 1386 N N . ALA A 1 176 ? -12.023 0.765 0.988 1.00 94.38 176 ALA A N 1
ATOM 1387 C CA . ALA A 1 176 ? -13.261 1.408 1.421 1.00 94.38 176 ALA A CA 1
ATOM 1388 C C . ALA A 1 176 ? -14.004 2.120 0.284 1.00 94.38 176 ALA A C 1
ATOM 1390 O O . ALA A 1 176 ? -15.231 2.137 0.266 1.00 94.38 176 ALA A O 1
ATOM 1391 N N . SER A 1 177 ? -13.279 2.672 -0.691 1.00 93.19 177 SER A N 1
ATOM 1392 C CA . SER A 1 177 ? -13.881 3.323 -1.863 1.00 93.19 177 SER A CA 1
ATOM 1393 C C . SER A 1 177 ? -14.503 2.347 -2.871 1.00 93.19 177 SER A C 1
ATOM 1395 O O . SER A 1 177 ? -15.121 2.786 -3.840 1.00 93.19 177 SER A O 1
ATOM 1397 N N . ARG A 1 178 ? -14.382 1.025 -2.665 1.00 90.12 178 ARG A N 1
ATOM 1398 C CA . ARG A 1 178 ? -14.944 0.003 -3.559 1.00 90.12 178 ARG A CA 1
ATOM 1399 C C . ARG A 1 178 ? -15.993 -0.840 -2.859 1.00 90.12 178 ARG A C 1
ATOM 1401 O O . ARG A 1 178 ? -15.664 -1.709 -2.055 1.00 90.12 178 ARG A O 1
ATOM 1408 N N . SER A 1 179 ? -17.245 -0.685 -3.281 1.00 92.31 179 SER A N 1
ATOM 1409 C CA . SER A 1 179 ? -18.377 -1.471 -2.773 1.00 92.31 179 SER A CA 1
ATOM 1410 C C . SER A 1 179 ? -18.140 -2.986 -2.843 1.00 92.31 179 SER A C 1
ATOM 1412 O O . SER A 1 179 ? -18.434 -3.690 -1.884 1.00 92.31 179 SER A O 1
ATOM 1414 N N . ILE A 1 180 ? -17.517 -3.485 -3.919 1.00 92.75 180 ILE A N 1
ATOM 1415 C CA . ILE A 1 180 ? -17.203 -4.917 -4.100 1.00 92.75 180 ILE A CA 1
ATOM 1416 C C . ILE A 1 180 ? -16.256 -5.494 -3.031 1.00 92.75 180 ILE A C 1
ATOM 1418 O O . ILE A 1 180 ? -16.202 -6.711 -2.846 1.00 92.75 180 ILE A O 1
ATOM 1422 N N . LEU A 1 181 ? -15.494 -4.642 -2.338 1.00 90.12 181 LEU A N 1
ATOM 1423 C CA . LEU A 1 181 ? -14.545 -5.054 -1.304 1.00 90.12 181 LEU A CA 1
ATOM 1424 C C . LEU A 1 181 ? -15.108 -4.935 0.118 1.00 90.12 181 LEU A C 1
ATOM 1426 O O . LEU A 1 181 ? -14.507 -5.495 1.029 1.00 90.12 181 LEU A O 1
ATOM 1430 N N . LEU A 1 182 ? -16.252 -4.265 0.319 1.00 90.38 182 LEU A N 1
ATOM 1431 C CA . LEU A 1 182 ? -16.819 -4.023 1.656 1.00 90.38 182 LEU A CA 1
ATOM 1432 C C . LEU A 1 182 ? -17.176 -5.318 2.400 1.00 90.38 182 LEU A C 1
ATOM 1434 O O . LEU A 1 182 ? -17.022 -5.391 3.618 1.00 90.38 182 LEU A O 1
ATOM 1438 N N . ASP A 1 183 ? -17.598 -6.346 1.662 1.00 90.88 183 ASP A N 1
ATOM 1439 C CA . ASP A 1 183 ? -17.970 -7.651 2.215 1.00 90.88 183 ASP A CA 1
ATOM 1440 C C . ASP A 1 183 ? -16.836 -8.684 2.142 1.00 90.88 183 ASP A C 1
ATOM 1442 O O . ASP A 1 183 ? -17.081 -9.875 2.335 1.00 90.88 183 ASP A O 1
ATOM 1446 N N . LYS A 1 184 ? -15.594 -8.286 1.841 1.00 91.94 184 LYS A N 1
ATOM 1447 C CA . LYS A 1 184 ? -14.443 -9.202 1.770 1.00 91.94 184 LYS A CA 1
ATOM 1448 C C . LYS A 1 184 ? -13.636 -9.197 3.068 1.00 91.94 184 LYS A C 1
ATOM 1450 O O . LYS A 1 184 ? -13.614 -8.208 3.793 1.00 91.94 184 LYS A O 1
ATOM 1455 N N . ASP A 1 185 ? -12.955 -10.311 3.333 1.00 95.25 185 ASP A N 1
ATOM 1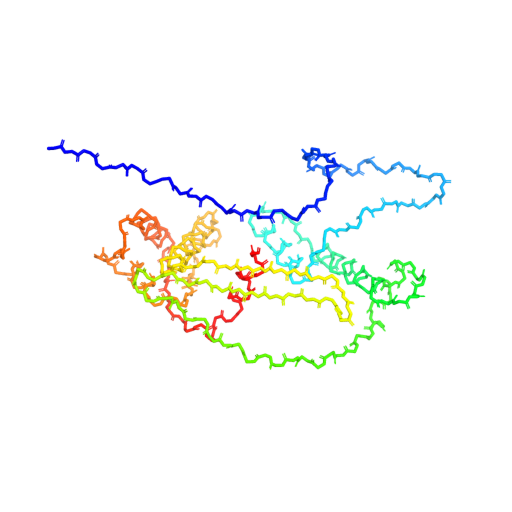456 C CA . ASP A 1 185 ? -11.927 -10.382 4.373 1.00 95.25 185 ASP A CA 1
ATOM 1457 C C . ASP A 1 185 ? -10.655 -9.705 3.851 1.00 95.25 185 ASP A C 1
ATOM 1459 O O . ASP A 1 185 ? -10.102 -10.114 2.827 1.00 95.25 185 ASP A O 1
ATOM 1463 N N . ILE A 1 186 ? -10.204 -8.650 4.527 1.00 95.12 186 ILE A N 1
ATOM 1464 C CA . ILE A 1 186 ? -9.051 -7.849 4.107 1.00 95.12 186 ILE A CA 1
ATOM 1465 C C . ILE A 1 186 ? -7.938 -7.992 5.141 1.00 95.12 186 ILE A C 1
ATOM 1467 O O . ILE A 1 186 ? -8.116 -7.723 6.327 1.00 95.12 186 ILE A O 1
ATOM 1471 N N . ILE A 1 187 ? -6.754 -8.387 4.680 1.00 96.00 187 ILE A N 1
ATOM 1472 C CA . ILE A 1 187 ? -5.560 -8.499 5.519 1.00 96.00 187 ILE A CA 1
ATOM 1473 C C . ILE A 1 187 ? -4.488 -7.585 4.935 1.00 96.00 187 ILE A C 1
ATOM 1475 O O . ILE A 1 187 ? -3.968 -7.836 3.848 1.00 96.00 187 ILE A O 1
ATOM 1479 N N . ILE A 1 188 ? -4.158 -6.515 5.656 1.00 95.00 188 ILE A N 1
ATOM 1480 C CA . ILE A 1 188 ? -3.039 -5.635 5.318 1.00 95.00 188 ILE A CA 1
ATOM 1481 C C . ILE A 1 188 ? -1.797 -6.146 6.038 1.00 95.00 188 ILE A C 1
ATOM 1483 O O . ILE A 1 188 ? -1.776 -6.269 7.260 1.00 95.00 188 ILE A O 1
ATOM 1487 N N . VAL A 1 189 ? -0.746 -6.427 5.278 1.00 92.69 189 VAL A N 1
ATOM 1488 C CA . VAL A 1 189 ? 0.504 -6.978 5.803 1.00 92.69 189 VAL A CA 1
ATOM 1489 C C . VAL A 1 189 ? 1.588 -5.903 5.780 1.00 92.69 189 VAL A C 1
ATOM 1491 O O . VAL A 1 189 ? 1.833 -5.293 4.740 1.00 92.69 189 VAL A O 1
ATOM 1494 N N . SER A 1 190 ? 2.252 -5.673 6.915 1.00 92.75 190 SER A N 1
ATOM 1495 C CA . SER A 1 190 ? 3.337 -4.692 7.048 1.00 92.75 190 SER A CA 1
ATOM 1496 C C . SER A 1 190 ? 4.576 -5.301 7.705 1.00 92.75 190 SER A C 1
ATOM 1498 O O . SER A 1 190 ? 4.464 -6.136 8.599 1.00 92.75 190 SER A O 1
ATOM 1500 N N . ASP A 1 191 ? 5.764 -4.847 7.297 1.00 87.88 191 ASP A N 1
ATOM 1501 C CA . ASP A 1 191 ? 7.045 -5.228 7.903 1.00 87.88 191 ASP A CA 1
ATOM 1502 C C . ASP A 1 191 ? 7.476 -4.317 9.063 1.00 87.88 191 ASP A C 1
ATOM 1504 O O . ASP A 1 191 ? 8.561 -4.499 9.616 1.00 87.88 191 ASP A O 1
ATOM 1508 N N . SER A 1 192 ? 6.630 -3.366 9.479 1.00 90.38 192 SER A N 1
ATOM 1509 C CA . SER A 1 192 ? 6.871 -2.538 10.663 1.00 90.38 192 SER A CA 1
ATOM 1510 C C . SER A 1 192 ? 6.010 -2.998 11.834 1.00 90.38 192 SER A C 1
ATOM 1512 O O . SER A 1 192 ? 4.851 -2.607 11.971 1.00 90.38 192 SER A O 1
ATOM 1514 N N . MET A 1 193 ? 6.599 -3.800 12.725 1.00 89.62 193 MET A N 1
ATOM 1515 C CA . MET A 1 193 ? 5.942 -4.249 13.960 1.00 89.62 193 MET A CA 1
ATOM 1516 C C . MET A 1 193 ? 5.441 -3.067 14.805 1.00 89.62 193 MET A C 1
ATOM 1518 O O . MET A 1 193 ? 4.364 -3.131 15.392 1.00 89.62 193 MET A O 1
ATOM 1522 N N . VAL A 1 194 ? 6.205 -1.972 14.819 1.00 90.81 194 VAL A N 1
ATOM 1523 C CA . VAL A 1 194 ? 5.873 -0.742 15.543 1.00 90.81 194 VAL A CA 1
ATOM 1524 C C . VAL A 1 194 ? 4.591 -0.120 14.988 1.00 90.81 194 VAL A C 1
ATOM 1526 O O . VAL A 1 194 ? 3.641 0.086 15.740 1.00 90.81 194 VAL A O 1
ATOM 1529 N N . VAL A 1 195 ? 4.511 0.096 13.671 1.00 93.25 195 VAL A N 1
ATOM 1530 C CA . VAL A 1 195 ? 3.319 0.695 13.049 1.00 93.25 195 VAL A CA 1
ATOM 1531 C C . VAL A 1 195 ? 2.097 -0.210 13.191 1.00 93.25 195 VAL A C 1
ATOM 1533 O O . VAL A 1 195 ? 1.017 0.278 13.513 1.00 93.25 195 VAL A O 1
ATOM 1536 N N . VAL A 1 196 ? 2.258 -1.526 13.017 1.00 94.75 196 VAL A N 1
ATOM 1537 C CA . VAL A 1 196 ? 1.171 -2.493 13.247 1.00 94.75 196 VAL A CA 1
ATOM 1538 C C . VAL A 1 196 ? 0.651 -2.390 14.682 1.00 94.75 196 VAL A C 1
ATOM 1540 O O . VAL A 1 196 ? -0.560 -2.406 14.901 1.00 94.75 196 VAL A O 1
ATOM 1543 N N . SER A 1 197 ? 1.545 -2.229 15.662 1.00 94.75 197 SER A N 1
ATOM 1544 C CA . SER A 1 197 ? 1.144 -2.066 17.059 1.00 94.75 197 SER A CA 1
ATOM 1545 C C . SER A 1 197 ? 0.342 -0.782 17.295 1.00 94.75 197 SER A C 1
ATOM 1547 O O . SER A 1 197 ? -0.677 -0.840 17.977 1.00 94.75 197 SER A O 1
ATOM 1549 N N . TRP A 1 198 ? 0.723 0.341 16.677 1.00 95.25 198 TRP A N 1
ATOM 1550 C CA . TRP A 1 198 ? -0.016 1.605 16.782 1.00 95.25 198 TRP A CA 1
ATOM 1551 C C . TRP A 1 198 ? -1.393 1.535 16.132 1.00 95.25 198 TRP A C 1
ATOM 1553 O O . TRP A 1 198 ? -2.363 2.073 16.655 1.00 95.25 198 TRP A O 1
ATOM 1563 N N . VAL A 1 199 ? -1.505 0.855 14.992 1.00 95.31 199 VAL A N 1
ATOM 1564 C CA . VAL A 1 199 ? -2.791 0.691 14.307 1.00 95.31 199 VAL A CA 1
ATOM 1565 C C . VAL A 1 199 ? -3.760 -0.145 15.148 1.00 95.31 199 VAL A C 1
ATOM 1567 O O . VAL A 1 199 ? -4.924 0.235 15.282 1.00 95.31 199 VAL A O 1
ATOM 1570 N N . ASN A 1 200 ? -3.273 -1.237 15.745 1.00 94.31 200 ASN A N 1
ATOM 1571 C CA . ASN A 1 200 ? -4.111 -2.214 16.443 1.00 94.31 200 ASN A CA 1
ATOM 1572 C C . ASN A 1 200 ? -4.407 -1.873 17.913 1.00 94.31 200 ASN A C 1
ATOM 1574 O O . ASN A 1 200 ? -5.425 -2.319 18.440 1.00 94.31 200 ASN A O 1
ATOM 1578 N N . LYS A 1 201 ? -3.542 -1.119 18.597 1.00 92.25 201 LYS A N 1
ATOM 1579 C CA . LYS A 1 201 ? -3.783 -0.664 19.978 1.00 92.25 201 LYS A CA 1
ATOM 1580 C C . LYS A 1 201 ? -4.630 0.602 19.985 1.00 92.25 201 LYS A C 1
ATOM 1582 O O . LYS A 1 201 ? -4.652 1.317 18.996 1.00 92.25 201 LYS A O 1
ATOM 1587 N N . THR A 1 202 ? -5.334 0.901 21.072 1.00 81.75 202 THR A N 1
ATOM 1588 C CA . THR A 1 202 ? -6.191 2.102 21.165 1.00 81.75 202 THR A CA 1
ATOM 1589 C C . THR A 1 202 ? -5.481 3.317 21.755 1.00 81.75 202 THR A C 1
ATOM 1591 O O . THR A 1 202 ? -5.891 4.445 21.493 1.00 81.75 202 THR A O 1
ATOM 1594 N N . ASP A 1 203 ? -4.424 3.086 22.523 1.00 86.81 203 ASP A N 1
ATOM 1595 C CA . ASP A 1 203 ? -3.765 4.026 23.433 1.00 86.81 203 ASP A CA 1
ATOM 1596 C C . ASP A 1 203 ? -2.387 4.512 22.955 1.00 86.81 203 ASP A C 1
ATOM 1598 O O . ASP A 1 203 ? -1.883 5.506 23.473 1.00 86.81 203 ASP A O 1
ATOM 1602 N N . ASP A 1 204 ? -1.804 3.874 21.939 1.00 86.25 204 ASP A N 1
ATOM 1603 C CA . ASP A 1 204 ? -0.511 4.261 21.372 1.00 86.25 204 ASP A CA 1
ATOM 1604 C C . ASP A 1 204 ? -0.646 4.725 19.916 1.00 86.25 204 ASP A C 1
ATOM 1606 O O . ASP A 1 204 ? -1.317 4.100 19.089 1.00 86.25 204 ASP A O 1
ATOM 1610 N N . PHE A 1 205 ? 0.011 5.841 19.613 1.00 85.31 205 PHE A N 1
ATOM 1611 C CA . PHE A 1 205 ? 0.044 6.473 18.296 1.00 85.31 205 PHE A CA 1
ATOM 1612 C C . PHE A 1 205 ? 1.476 6.719 17.805 1.00 85.31 205 PHE A C 1
ATOM 1614 O O . PHE A 1 205 ? 1.661 7.212 16.691 1.00 85.31 205 PHE A O 1
ATOM 1621 N N . GLY A 1 206 ? 2.488 6.437 18.635 1.00 82.81 206 GLY A N 1
ATOM 1622 C CA . GLY A 1 206 ? 3.893 6.725 18.367 1.00 82.81 206 GLY A CA 1
ATOM 1623 C C . GLY A 1 206 ? 4.264 8.204 18.430 1.00 82.81 206 GLY A C 1
ATOM 1624 O O . GLY A 1 206 ? 5.137 8.604 19.195 1.00 82.81 206 GLY A O 1
ATOM 1625 N N . SER A 1 207 ? 3.619 9.031 17.606 1.00 83.75 207 SER A N 1
ATOM 1626 C CA . SER A 1 207 ? 3.900 10.461 17.478 1.00 83.75 207 SER A CA 1
ATOM 1627 C C . SER A 1 207 ? 2.625 11.265 17.229 1.00 83.75 207 SER A C 1
ATOM 1629 O O . SER A 1 207 ? 1.735 10.835 16.496 1.00 83.75 207 SER A O 1
ATOM 1631 N N . LEU A 1 208 ? 2.566 12.491 17.763 1.00 85.94 208 LEU A N 1
ATOM 1632 C CA . LEU A 1 208 ? 1.433 13.410 17.577 1.00 85.94 208 LEU A CA 1
ATOM 1633 C C . LEU A 1 208 ? 1.106 13.667 16.097 1.00 85.94 208 LEU A C 1
ATOM 1635 O O . LEU A 1 208 ? -0.060 13.806 15.735 1.00 85.94 208 LEU A O 1
ATOM 1639 N N . LYS A 1 209 ? 2.121 13.661 15.222 1.00 87.94 209 LYS A N 1
ATOM 1640 C CA . LYS A 1 209 ? 1.948 13.851 13.771 1.00 87.94 209 LYS A CA 1
ATOM 1641 C C . LYS A 1 209 ? 1.171 12.716 13.090 1.00 87.94 209 LYS A C 1
ATOM 1643 O O . LYS A 1 209 ? 0.655 12.905 11.993 1.00 87.94 209 LYS A O 1
ATOM 1648 N N . HIS A 1 210 ? 1.088 11.542 13.718 1.00 91.25 210 HIS A N 1
ATOM 1649 C CA . HIS A 1 210 ? 0.445 10.350 13.159 1.00 91.25 210 HIS A CA 1
ATOM 1650 C C . HIS A 1 210 ? -0.976 10.122 13.671 1.00 91.25 210 HIS A C 1
ATOM 1652 O O . HIS A 1 210 ? -1.707 9.343 13.066 1.00 91.25 210 HIS A O 1
ATOM 1658 N N . VAL A 1 211 ? -1.390 10.822 14.731 1.00 93.44 211 VAL A N 1
ATOM 1659 C CA . VAL A 1 211 ? -2.677 10.610 15.416 1.00 93.44 211 VAL A CA 1
ATOM 1660 C C . VAL A 1 211 ? -3.853 10.634 14.440 1.00 93.44 211 VAL A C 1
ATOM 1662 O O . VAL A 1 211 ? -4.651 9.700 14.427 1.00 93.44 211 VAL A O 1
ATOM 1665 N N . LYS A 1 212 ? -3.931 11.656 13.575 1.00 94.94 212 LYS A N 1
ATOM 1666 C CA . LYS A 1 212 ? -5.015 11.781 12.590 1.00 94.94 212 LYS A CA 1
ATOM 1667 C C . LYS A 1 212 ? -5.064 10.582 11.635 1.00 94.94 212 LYS A C 1
ATOM 1669 O O . LYS A 1 212 ? -6.100 9.942 11.521 1.00 94.94 212 LYS A O 1
ATOM 1674 N N . LEU A 1 213 ? -3.929 10.236 11.022 1.00 94.94 213 LEU A N 1
ATOM 1675 C CA . LEU A 1 213 ? -3.843 9.114 10.080 1.00 94.94 213 LEU A CA 1
ATOM 1676 C C . LEU A 1 213 ? -4.201 7.779 10.738 1.00 94.94 213 LEU A C 1
ATOM 1678 O O . LEU A 1 213 ? -4.839 6.938 10.113 1.00 94.94 213 LEU A O 1
ATOM 1682 N N . ILE A 1 214 ? -3.803 7.576 11.994 1.00 96.00 214 ILE A N 1
ATOM 1683 C CA . ILE A 1 214 ? -4.130 6.359 12.741 1.00 96.00 214 ILE A CA 1
ATOM 1684 C C . ILE A 1 214 ? -5.631 6.295 13.047 1.00 96.00 214 ILE A C 1
ATOM 1686 O O . ILE A 1 214 ? -6.227 5.225 12.918 1.00 96.00 214 ILE A O 1
ATOM 1690 N N . TYR A 1 215 ? -6.267 7.415 13.401 1.00 96.31 215 TYR A N 1
ATOM 1691 C CA . TYR A 1 215 ? -7.723 7.459 13.549 1.00 96.31 215 TYR A CA 1
ATOM 1692 C C . TYR A 1 215 ? -8.447 7.156 12.238 1.00 96.31 215 TYR A C 1
ATOM 1694 O O . TYR A 1 215 ? -9.380 6.353 12.252 1.00 96.31 215 TYR A O 1
ATOM 1702 N N . ASP A 1 216 ? -7.988 7.722 11.121 1.00 96.88 216 ASP A N 1
ATOM 1703 C CA . ASP A 1 216 ? -8.550 7.450 9.796 1.00 96.88 216 ASP A CA 1
ATOM 1704 C C . ASP A 1 216 ? -8.412 5.957 9.439 1.00 96.88 216 ASP A C 1
ATOM 1706 O O . ASP A 1 216 ? -9.395 5.310 9.076 1.00 96.88 216 ASP A O 1
ATOM 1710 N N . ILE A 1 217 ? -7.230 5.361 9.656 1.00 97.00 217 ILE A N 1
ATOM 1711 C CA . ILE A 1 217 ? -6.981 3.917 9.489 1.00 97.00 217 ILE A CA 1
ATOM 1712 C C . ILE A 1 217 ? -7.970 3.085 10.311 1.00 97.00 217 ILE A C 1
ATOM 1714 O O . ILE A 1 217 ? -8.635 2.200 9.770 1.00 97.00 217 ILE A O 1
ATOM 1718 N N . ARG A 1 218 ? -8.102 3.373 11.611 1.00 95.69 218 ARG A N 1
ATOM 1719 C CA . ARG A 1 218 ? -9.030 2.653 12.496 1.00 95.69 218 ARG A CA 1
ATOM 1720 C C . ARG A 1 218 ? -10.485 2.847 12.053 1.00 95.69 218 ARG A C 1
ATOM 1722 O O . ARG A 1 218 ? -11.285 1.922 12.166 1.00 95.69 218 ARG A O 1
ATOM 1729 N N . GLY A 1 219 ? -10.830 4.023 11.529 1.00 95.75 219 GLY A N 1
ATOM 1730 C CA . GLY A 1 219 ? -12.128 4.309 10.919 1.00 95.75 219 GLY A CA 1
ATOM 1731 C C . GLY A 1 219 ? -12.405 3.422 9.706 1.00 95.75 219 GLY A C 1
ATOM 1732 O O . GLY A 1 219 ? -13.444 2.763 9.655 1.00 95.75 219 GLY A O 1
ATOM 1733 N N . PHE A 1 220 ? -11.452 3.318 8.776 1.00 96.75 220 PHE A N 1
ATOM 1734 C CA . PHE A 1 220 ? -11.576 2.423 7.624 1.00 96.75 220 PHE A CA 1
ATOM 1735 C C . PHE A 1 220 ? -11.675 0.955 8.030 1.00 96.75 220 PHE A C 1
ATOM 1737 O O . PHE A 1 220 ? -12.483 0.228 7.461 1.00 96.75 220 PHE A O 1
ATOM 1744 N N . MET A 1 221 ? -10.916 0.514 9.036 1.00 95.38 221 MET A N 1
ATOM 1745 C CA . MET A 1 221 ? -11.018 -0.857 9.547 1.00 95.38 221 MET A CA 1
ATOM 1746 C C . MET A 1 221 ? -12.404 -1.162 10.129 1.00 95.38 221 MET A C 1
ATOM 1748 O O . MET A 1 221 ? -12.887 -2.277 9.977 1.00 95.38 221 MET A O 1
ATOM 1752 N N . LYS A 1 222 ? -13.069 -0.186 10.762 1.00 94.31 222 LYS A N 1
ATOM 1753 C CA . LYS A 1 222 ? -14.457 -0.347 11.235 1.00 94.31 222 LYS A CA 1
ATOM 1754 C C . LYS A 1 222 ? -15.461 -0.396 10.084 1.00 94.31 222 LYS A C 1
ATOM 1756 O O . LYS A 1 222 ? -16.432 -1.143 10.158 1.00 94.31 222 LYS A O 1
ATOM 1761 N N . LEU A 1 223 ? -15.237 0.403 9.041 1.00 94.25 223 LEU A N 1
ATOM 1762 C CA . LEU A 1 223 ? -16.076 0.415 7.842 1.00 94.25 223 LEU A CA 1
ATOM 1763 C C . LEU A 1 223 ? -15.972 -0.915 7.076 1.00 94.25 223 LEU A C 1
ATOM 1765 O O . LEU A 1 223 ? -16.979 -1.484 6.658 1.00 94.25 223 LEU A O 1
ATOM 1769 N N . LEU A 1 224 ? -14.751 -1.425 6.932 1.00 93.19 224 LEU A N 1
ATOM 1770 C CA . LEU A 1 224 ? -14.434 -2.694 6.292 1.00 93.19 224 LEU A CA 1
ATOM 1771 C C . LEU A 1 224 ? -14.553 -3.827 7.322 1.00 93.19 224 LEU A C 1
ATOM 1773 O O . LEU A 1 224 ? -13.556 -4.255 7.902 1.00 93.19 224 LEU A O 1
ATOM 1777 N N . ARG A 1 225 ? -15.785 -4.303 7.548 1.00 84.56 225 ARG A N 1
ATOM 1778 C CA . ARG A 1 225 ? -16.223 -5.191 8.651 1.00 84.56 225 ARG A CA 1
ATOM 1779 C C . ARG A 1 225 ? -15.269 -6.328 9.050 1.00 84.56 225 ARG A C 1
ATOM 1781 O O . ARG A 1 225 ? -15.289 -6.740 10.206 1.00 84.56 225 ARG A O 1
ATOM 1788 N N . ARG A 1 226 ? -14.480 -6.867 8.116 1.00 93.06 226 ARG A N 1
ATOM 1789 C CA . ARG A 1 226 ? -13.574 -8.007 8.331 1.00 93.06 226 ARG A CA 1
ATOM 1790 C C . ARG A 1 226 ? -12.139 -7.676 7.925 1.00 93.06 226 ARG A C 1
ATOM 1792 O O . ARG A 1 226 ? -11.553 -8.328 7.064 1.00 93.06 226 ARG A O 1
ATOM 1799 N N . THR A 1 227 ? -11.584 -6.633 8.539 1.00 95.94 227 THR A N 1
ATOM 1800 C CA . THR A 1 227 ? -10.233 -6.148 8.230 1.00 95.94 227 THR A CA 1
ATOM 1801 C C . THR A 1 227 ? -9.264 -6.327 9.382 1.00 95.94 227 THR A C 1
ATOM 1803 O O . THR A 1 227 ? -9.583 -6.029 10.530 1.00 95.94 227 THR A O 1
ATOM 1806 N N . SER A 1 228 ? -8.042 -6.747 9.062 1.00 96.69 228 SER A N 1
ATOM 1807 C CA . SER A 1 228 ? -6.933 -6.815 10.011 1.00 96.69 228 SER A CA 1
ATOM 1808 C C . SER A 1 228 ? -5.651 -6.235 9.421 1.00 96.69 228 SER A C 1
ATOM 1810 O O . SER A 1 228 ? -5.430 -6.271 8.209 1.00 96.69 228 SER A O 1
ATOM 1812 N N . VAL A 1 229 ? -4.799 -5.697 10.293 1.00 96.50 229 VAL A N 1
ATOM 1813 C CA . VAL A 1 229 ? -3.439 -5.282 9.946 1.00 96.50 229 VAL A CA 1
ATOM 1814 C C . VAL A 1 229 ? -2.471 -6.153 10.735 1.00 96.50 229 VAL A C 1
ATOM 1816 O O . VAL A 1 229 ? -2.515 -6.171 11.965 1.00 96.50 229 VAL A O 1
ATOM 1819 N N . VAL A 1 230 ? -1.615 -6.900 10.041 1.00 96.00 230 VAL A N 1
ATOM 1820 C CA . VAL A 1 230 ? -0.724 -7.897 10.648 1.00 96.00 230 VAL A CA 1
ATOM 1821 C C . VAL A 1 230 ? 0.736 -7.614 10.322 1.00 96.00 230 VAL A C 1
ATOM 1823 O O . VAL A 1 230 ? 1.080 -7.113 9.249 1.00 96.00 230 VAL A O 1
ATOM 1826 N N . TYR A 1 231 ? 1.605 -7.949 11.272 1.00 93.69 231 TYR A N 1
ATOM 1827 C CA . TYR A 1 231 ? 3.045 -7.870 11.083 1.00 93.69 231 TYR A CA 1
ATOM 1828 C C . TYR A 1 231 ? 3.554 -9.118 10.362 1.00 93.69 231 TYR A C 1
ATOM 1830 O O . TYR A 1 231 ? 3.211 -10.239 10.734 1.00 93.69 231 TYR A O 1
ATOM 1838 N N . ASN A 1 232 ? 4.409 -8.917 9.364 1.00 88.50 232 ASN A N 1
ATOM 1839 C CA . ASN A 1 232 ? 5.136 -9.981 8.688 1.00 88.50 232 ASN A CA 1
ATOM 1840 C C . ASN A 1 232 ? 6.582 -9.523 8.440 1.00 88.50 232 ASN A C 1
ATOM 1842 O O . ASN A 1 232 ? 6.775 -8.443 7.880 1.00 88.50 232 ASN A O 1
ATOM 1846 N N . PRO A 1 233 ? 7.606 -10.300 8.832 1.00 82.81 233 PRO A N 1
ATOM 1847 C CA . PRO A 1 233 ? 8.999 -9.896 8.673 1.00 82.81 233 PRO A CA 1
ATOM 1848 C C . PRO A 1 233 ? 9.371 -9.478 7.241 1.00 82.81 233 PRO A C 1
ATOM 1850 O O . PRO A 1 233 ? 8.911 -10.045 6.257 1.00 82.81 233 PRO A O 1
ATOM 1853 N N . ARG A 1 234 ? 10.298 -8.524 7.095 1.00 76.25 234 ARG A N 1
ATOM 1854 C CA . ARG A 1 234 ? 10.691 -7.985 5.776 1.00 76.25 234 ARG A CA 1
ATOM 1855 C C . ARG A 1 234 ? 11.106 -9.051 4.754 1.00 76.25 234 ARG A C 1
ATOM 1857 O O . ARG A 1 234 ? 10.834 -8.899 3.567 1.00 76.25 234 ARG A O 1
ATOM 1864 N N . HIS A 1 235 ? 11.757 -10.129 5.194 1.00 76.50 235 HIS A N 1
ATOM 1865 C CA . HIS A 1 235 ? 12.232 -11.184 4.294 1.00 76.50 235 HIS A CA 1
ATOM 1866 C C . HIS A 1 235 ? 11.090 -11.977 3.633 1.00 76.50 235 HIS A C 1
ATOM 1868 O O . HIS A 1 235 ? 11.273 -12.474 2.525 1.00 76.50 235 HIS A O 1
ATOM 1874 N N . THR A 1 236 ? 9.910 -12.039 4.257 1.00 74.69 236 THR A N 1
ATOM 1875 C CA . THR A 1 236 ? 8.688 -12.632 3.688 1.00 74.69 236 THR A CA 1
ATOM 1876 C C . THR A 1 236 ? 7.804 -11.601 2.973 1.00 74.69 236 THR A C 1
ATOM 1878 O O . THR A 1 236 ? 6.829 -11.982 2.333 1.00 74.69 236 THR A O 1
ATOM 1881 N N . ASN A 1 237 ? 8.155 -10.308 3.023 1.00 74.38 237 ASN A N 1
ATOM 1882 C CA . ASN A 1 237 ? 7.451 -9.205 2.355 1.00 74.38 237 ASN A CA 1
ATOM 1883 C C . ASN A 1 237 ? 8.260 -8.587 1.192 1.00 74.38 237 ASN A C 1
ATOM 1885 O O . ASN A 1 237 ? 8.111 -7.411 0.848 1.00 74.38 237 ASN A O 1
ATOM 1889 N N . SER A 1 238 ? 9.150 -9.376 0.586 1.00 74.81 238 SER A N 1
ATOM 1890 C CA . SER A 1 238 ? 10.105 -8.914 -0.431 1.00 74.81 238 SER A CA 1
ATOM 1891 C C . SER A 1 238 ? 9.436 -8.320 -1.673 1.00 74.81 238 SER A C 1
ATOM 1893 O O . SER A 1 238 ? 9.942 -7.352 -2.234 1.00 74.81 238 SER A O 1
ATOM 1895 N N . PHE A 1 239 ? 8.272 -8.841 -2.074 1.00 69.62 239 PHE A N 1
ATOM 1896 C CA . PHE A 1 239 ? 7.539 -8.342 -3.237 1.00 69.62 239 PHE A CA 1
ATOM 1897 C C . PHE A 1 239 ? 7.021 -6.910 -3.041 1.00 69.62 239 PHE A C 1
ATOM 1899 O O . PHE A 1 239 ? 7.181 -6.073 -3.928 1.00 69.62 239 PHE A O 1
ATOM 1906 N N . ALA A 1 240 ? 6.430 -6.606 -1.880 1.00 70.38 240 ALA A N 1
ATOM 1907 C CA . ALA A 1 240 ? 5.949 -5.259 -1.578 1.00 70.38 240 ALA A CA 1
ATOM 1908 C C . ALA A 1 240 ? 7.112 -4.262 -1.438 1.00 70.38 240 ALA A C 1
ATOM 1910 O O . ALA A 1 240 ? 7.028 -3.153 -1.962 1.00 70.38 240 ALA A O 1
ATOM 1911 N N . ASP A 1 241 ? 8.214 -4.676 -0.803 1.00 71.50 241 ASP A N 1
ATOM 1912 C CA . ASP A 1 241 ? 9.453 -3.890 -0.698 1.00 71.50 241 ASP A CA 1
ATOM 1913 C C . ASP A 1 241 ? 10.043 -3.565 -2.083 1.00 71.50 241 ASP A C 1
ATOM 1915 O O . ASP A 1 241 ? 10.394 -2.418 -2.365 1.00 71.50 241 ASP A O 1
ATOM 1919 N N . ASP A 1 242 ? 10.092 -4.547 -2.986 1.00 72.69 242 ASP A N 1
ATOM 1920 C CA . ASP A 1 242 ? 10.567 -4.341 -4.354 1.00 72.69 242 ASP A CA 1
ATOM 1921 C C . ASP A 1 242 ? 9.632 -3.421 -5.163 1.00 72.69 242 ASP A C 1
ATOM 1923 O O . ASP A 1 242 ? 10.115 -2.644 -5.988 1.00 72.69 242 ASP A O 1
ATOM 1927 N N . LEU A 1 243 ? 8.312 -3.466 -4.936 1.00 65.38 243 LEU A N 1
ATOM 1928 C CA . LEU A 1 243 ? 7.365 -2.532 -5.558 1.00 65.38 243 LEU A CA 1
ATOM 1929 C C . LEU A 1 243 ? 7.527 -1.105 -5.030 1.00 65.38 243 LEU A C 1
ATOM 1931 O O . LEU A 1 243 ? 7.550 -0.171 -5.827 1.00 65.38 243 LEU A O 1
ATOM 1935 N N . ALA A 1 244 ? 7.676 -0.930 -3.716 1.00 70.69 244 ALA A N 1
ATOM 1936 C CA . ALA A 1 244 ? 7.884 0.384 -3.115 1.00 70.69 244 ALA A CA 1
ATOM 1937 C C . ALA A 1 244 ? 9.169 1.044 -3.641 1.00 70.69 244 ALA A C 1
ATOM 1939 O O . ALA A 1 244 ? 9.162 2.219 -3.994 1.00 70.69 244 ALA A O 1
ATOM 1940 N N . LYS A 1 245 ? 10.255 0.271 -3.776 1.00 75.06 245 LYS A N 1
ATOM 1941 C CA . LYS A 1 245 ? 11.538 0.750 -4.321 1.00 75.06 245 LYS A CA 1
ATOM 1942 C C . LYS A 1 245 ? 11.472 1.181 -5.779 1.00 75.06 245 LYS A C 1
ATOM 1944 O O . LYS A 1 245 ? 12.241 2.046 -6.167 1.00 75.06 245 LYS A O 1
ATOM 1949 N N . LYS A 1 246 ? 10.594 0.573 -6.577 1.00 64.06 246 LYS A N 1
ATOM 1950 C CA . LYS A 1 246 ? 10.385 0.950 -7.984 1.00 64.06 246 LYS A CA 1
ATOM 1951 C C . LYS A 1 246 ? 9.572 2.235 -8.148 1.00 64.06 246 LYS A C 1
ATOM 1953 O O . LYS A 1 246 ? 9.583 2.804 -9.229 1.00 64.06 246 LYS A O 1
ATOM 1958 N N . GLY A 1 247 ? 8.836 2.648 -7.114 1.00 54.81 247 GLY A N 1
ATOM 1959 C CA . GLY A 1 247 ? 8.071 3.897 -7.113 1.00 54.81 247 GLY A CA 1
ATOM 1960 C C . GLY A 1 247 ? 8.870 5.132 -6.683 1.00 54.81 247 GLY A C 1
ATOM 1961 O O . GLY A 1 247 ? 8.295 6.218 -6.660 1.00 54.81 247 GLY A O 1
ATOM 1962 N N . LEU A 1 248 ? 10.146 4.961 -6.311 1.00 54.09 248 LEU A N 1
ATOM 1963 C CA . LEU A 1 248 ? 11.110 6.028 -6.014 1.00 54.09 248 LEU A CA 1
ATOM 1964 C C . LEU A 1 248 ? 11.921 6.369 -7.267 1.00 54.09 248 LEU A C 1
ATOM 1966 O O . LEU A 1 248 ? 12.164 7.576 -7.479 1.00 54.09 248 LEU A O 1
#